Protein 8Z38 (pdb70)

Sequence (225 aa):
GVTKTTTQQGTGPSPQVGQTVVIEYTGFLKDTSKPDNKGAQFDSSVGRGDFETAIGVQRVIKGWDEGVVSMKVGEKATLDITADYGYGARGFPGAIPPNSDLIFDVYLKGIKMGVTKTTTQQGTGPSPQVGQTVVIEYTGFLKDTSKPDNKGAQFDSSVGRGDFETAIGVQRVIKGWDEGVVSMKVGEKATLDITADYGYGARGFPGAIPPNSDLIFDVYLKGIK

Solvent-accessible surface area: 10654 Å² total

Foldseek 3Di:
DKDKDWPWAADAAADDAFWKWWKWKWKAFAQPVDVVRGHDTQDTCVVVHIDIDGALPPPAFQQCNVVRSVGHAQIWMKMFAWQNSHVAQVADPPGGHGRTTMIMTMHTHDID/DFKDKDWPWAADAAADDAFWKFWKWKWKAFAQPPDPVRGHHIQDTCPPHGTDIDGALPVPAFQQCNVVRNVGHAAIWIKMFGWLNRHVAQDADPPRGHGRTTMIMTMHTHDTD

B-factor: mean 31.64, std 8.58, range [17.16, 103.46]

Organism: Pyricularia oryzae (NCBI:txid318829)

Nearest PDB structures (foldseek):
  8z28-assembly1_A  TM=1.003E+00  e=5.697E-21  Pyricularia oryzae
  5b8i-assembly1_C  TM=9.787E-01  e=9.833E-15  Coccidioides immitis RS
  6vcv-assembly2_B  TM=9.617E-01  e=1.816E-13  Aspergillus fumigatus Af293
  1fkl-assembly1_A  TM=9.469E-01  e=2.263E-13  Bos taurus
  2dg9-assembly1_A  TM=9.415E-01  e=3.924E-13  Homo sapiens

Structure (mmCIF, N/CA/C/O backbone):
data_8Z38
#
_entry.id   8Z38
#
_cell.length_a   55.157
_cell.length_b   59.382
_cell.length_c   67.246
_cell.angle_alpha   90.000
_cell.angle_beta   90.000
_cell.angle_gamma   90.000
#
_symmetry.space_group_name_H-M   'P 21 21 21'
#
loop_
_entity.id
_entity.type
_entity.pdbx_description
1 polymer 'peptidylprolyl isomerase'
2 non-polymer 6-CARBOXYPIPERIDINE
3 water water
#
loop_
_atom_site.group_PDB
_atom_site.id
_atom_site.type_symbol
_atom_site.label_atom_id
_atom_site.label_alt_id
_atom_site.label_comp_id
_atom_site.label_asym_id
_atom_site.label_entity_id
_atom_site.label_seq_id
_atom_site.pdbx_PDB_ins_code
_atom_site.Cartn_x
_atom_site.Cartn_y
_atom_site.Cartn_z
_atom_site.occupancy
_atom_site.B_iso_or_equiv
_atom_site.auth_seq_id
_atom_site.auth_comp_id
_atom_site.auth_asym_id
_atom_site.auth_atom_id
_atom_site.pdbx_PDB_model_num
ATOM 1 N N . GLY A 1 2 ? 24.26795 0.34171 8.94564 1.000 45.55709 2 GLY A N 1
ATOM 2 C CA . GLY A 1 2 ? 22.99754 0.19357 9.64098 1.000 35.49184 2 GLY A CA 1
ATOM 3 C C . GLY A 1 2 ? 23.03629 0.85510 10.99803 1.000 33.36122 2 GLY A C 1
ATOM 4 O O . GLY A 1 2 ? 22.24340 1.74211 11.31640 1.000 32.27687 2 GLY A O 1
ATOM 5 N N . VAL A 1 3 ? 23.97354 0.41698 11.82476 1.000 33.35978 3 VAL A N 1
ATOM 6 C CA . VAL A 1 3 ? 24.20309 1.03739 13.11836 1.000 28.87292 3 VAL A CA 1
ATOM 7 C C . VAL A 1 3 ? 25.70120 1.22107 13.25795 1.000 30.26494 3 VAL A C 1
ATOM 8 O O . VAL A 1 3 ? 26.47450 0.31581 12.92972 1.000 33.56575 3 VAL A O 1
ATOM 12 N N . THR A 1 4 ? 26.10782 2.40796 13.69056 1.000 27.87894 4 THR A N 1
ATOM 13 C CA . THR A 1 4 ? 27.50414 2.74915 13.89691 1.000 30.05094 4 THR A CA 1
ATOM 14 C C . THR A 1 4 ? 27.73656 2.96986 15.38113 1.000 30.81003 4 THR A C 1
ATOM 15 O O . THR A 1 4 ? 27.05121 3.78768 16.00456 1.000 29.60318 4 THR A O 1
ATOM 19 N N . LYS A 1 5 ? 28.71359 2.27542 15.94048 1.000 25.27307 5 LYS A N 1
ATOM 20 C CA . LYS A 1 5 ? 28.97984 2.39270 17.36042 1.000 28.03392 5 LYS A CA 1
ATOM 21 C C . LYS A 1 5 ? 30.22781 3.23073 17.62383 1.000 32.89148 5 LYS A C 1
ATOM 22 O O . LYS A 1 5 ? 31.19495 3.21488 16.85667 1.000 31.81884 5 LYS A O 1
ATOM 28 N N . THR A 1 6 ? 30.17716 3.97175 18.72791 1.000 29.18507 6 THR A N 1
ATOM 29 C CA . THR A 1 6 ? 31.28809 4.75185 19.24810 1.000 30.01388 6 THR A CA 1
ATOM 30 C C . THR A 1 6 ? 31.44362 4.39295 20.71636 1.000 29.86860 6 THR A C 1
ATOM 31 O O . THR A 1 6 ? 30.50093 4.55886 21.49198 1.000 28.31616 6 THR A O 1
ATOM 35 N N . THR A 1 7 ? 32.61277 3.90788 21.10916 1.000 24.56752 7 THR A N 1
ATOM 36 C CA . THR A 1 7 ? 32.81791 3.53195 22.50136 1.000 27.05359 7 THR A CA 1
ATOM 37 C C . THR A 1 7 ? 33.42732 4.70611 23.25896 1.000 28.06839 7 THR A C 1
ATOM 38 O O . THR A 1 7 ? 34.55307 5.13002 22.97077 1.000 31.47039 7 THR A O 1
ATOM 42 N N . THR A 1 8 ? 32.67640 5.23463 24.21689 1.000 28.22658 8 THR A N 1
ATOM 43 C CA . THR A 1 8 ? 33.13856 6.31004 25.08280 1.000 26.95171 8 THR A CA 1
ATOM 44 C C . THR A 1 8 ? 33.62646 5.78760 26.42669 1.000 27.32075 8 THR A C 1
ATOM 45 O O . THR A 1 8 ? 34.25234 6.53742 27.18139 1.000 28.76013 8 THR A O 1
ATOM 49 N N . GLN A 1 9 ? 33.32230 4.53196 26.74701 1.000 25.34983 9 GLN A N 1
ATOM 50 C CA . GLN A 1 9 ? 33.92984 3.83387 27.87174 1.000 28.21541 9 GLN A CA 1
ATOM 51 C C . GLN A 1 9 ? 34.01567 2.36797 27.49613 1.000 26.58296 9 GLN A C 1
ATOM 52 O O . GLN A 1 9 ? 33.00046 1.75402 27.14899 1.000 22.93040 9 GLN A O 1
ATOM 58 N N . GLN A 1 10 ? 35.22032 1.81571 27.55342 1.000 30.85486 10 GLN A N 1
ATOM 59 C CA . GLN A 1 10 ? 35.41316 0.40951 27.22506 1.000 31.28408 10 GLN A CA 1
ATOM 60 C C . GLN A 1 10 ? 34.88888 -0.47208 28.35086 1.000 28.03110 10 GLN A C 1
ATOM 61 O O . GLN A 1 10 ? 35.15709 -0.22085 29.53062 1.000 30.28510 10 GLN A O 1
ATOM 67 N N . GLY A 1 11 ? 34.14132 -1.50788 27.98759 1.000 26.72274 11 GLY A N 1
ATOM 68 C CA . GLY A 1 11 ? 33.68887 -2.50806 28.93477 1.000 25.13919 11 GLY A CA 1
ATOM 69 C C . GLY A 1 11 ? 34.52592 -3.75860 28.75318 1.000 28.48263 11 GLY A C 1
ATOM 70 O O . GLY A 1 11 ? 35.09443 -3.98145 27.68449 1.000 30.98543 11 GLY A O 1
ATOM 71 N N . THR A 1 12 ? 34.61576 -4.57399 29.80549 1.000 24.51528 12 THR A N 1
ATOM 72 C CA . THR A 1 12 ? 35.44820 -5.76418 29.75835 1.000 25.88979 12 THR A CA 1
ATOM 73 C C . THR A 1 12 ? 34.72362 -7.01656 30.22115 1.000 28.51456 12 THR A C 1
ATOM 74 O O . THR A 1 12 ? 35.28596 -8.11484 30.11809 1.000 30.59714 12 THR A O 1
ATOM 78 N N . GLY A 1 13 ? 33.49263 -6.89295 30.70084 1.000 28.44539 13 GLY A N 1
ATOM 79 C CA . GLY A 1 13 ? 32.70670 -8.03751 31.06008 1.000 27.18185 13 GLY A CA 1
ATOM 80 C C . GLY A 1 13 ? 32.23130 -8.77198 29.83646 1.000 25.67908 13 GLY A C 1
ATOM 81 O O . GLY A 1 13 ? 32.69487 -8.54248 28.71747 1.000 29.50746 13 GLY A O 1
ATOM 82 N N . PRO A 1 14 ? 31.28003 -9.67067 30.02798 1.000 29.17493 14 PRO A N 1
ATOM 83 C CA . PRO A 1 14 ? 30.78988 -10.47058 28.90758 1.000 28.60069 14 PRO A CA 1
ATOM 84 C C . PRO A 1 14 ? 30.02874 -9.62377 27.90347 1.000 28.40583 14 PRO A C 1
ATOM 85 O O . PRO A 1 14 ? 29.53153 -8.53791 28.20547 1.000 24.95915 14 PRO A O 1
ATOM 89 N N . SER A 1 15 ? 29.95561 -10.14254 26.67884 1.000 27.71027 15 SER A N 1
ATOM 90 C CA . SER A 1 15 ? 29.17890 -9.50644 25.62526 1.000 22.98940 15 SER A CA 1
ATOM 91 C C . SER A 1 15 ? 27.85583 -10.23366 25.45304 1.000 24.49633 15 SER A C 1
ATOM 92 O O . SER A 1 15 ? 27.85666 -11.45072 25.23806 1.000 24.40574 15 SER A O 1
ATOM 95 N N . PRO A 1 16 ? 26.72531 -9.53572 25.50861 1.000 24.85721 16 PRO A N 1
ATOM 96 C CA . PRO A 1 16 ? 25.42870 -10.21551 25.38791 1.000 21.65763 16 PRO A CA 1
ATOM 97 C C . PRO A 1 16 ? 25.32599 -11.01508 24.10177 1.000 20.98750 16 PRO A C 1
ATOM 98 O O . PRO A 1 16 ? 25.87247 -10.64713 23.05945 1.000 24.75790 16 PRO A O 1
ATOM 102 N N . GLN A 1 17 ? 24.61717 -12.12853 24.18464 1.000 20.79100 17 GLN A N 1
ATOM 103 C CA . GLN A 1 17 ? 24.35771 -12.94836 23.01886 1.000 22.09364 17 GLN A CA 1
ATOM 104 C C . GLN A 1 17 ? 22.85319 -13.07217 22.83113 1.000 23.73646 17 GLN A C 1
ATOM 105 O O . GLN A 1 17 ? 22.06664 -12.75768 23.72762 1.000 23.57434 17 GLN A O 1
ATOM 111 N N . VAL A 1 18 ? 22.46800 -13.52515 21.63558 1.000 24.01547 18 VAL A N 1
ATOM 112 C CA . VAL A 1 18 ? 21.06647 -13.51537 21.24040 1.000 23.60136 18 VAL A CA 1
ATOM 113 C C . VAL A 1 18 ? 20.23864 -14.30267 22.24399 1.000 25.89861 18 VAL A C 1
ATOM 114 O O . VAL A 1 18 ? 20.57388 -15.43671 22.61817 1.000 21.54865 18 VAL A O 1
ATOM 118 N N . GLY A 1 19 ? 19.15982 -13.68545 22.70934 1.000 22.47787 19 GLY A N 1
ATOM 119 C CA . GLY A 1 19 ? 18.29502 -14.30376 23.68202 1.000 21.63098 19 GLY A CA 1
ATOM 120 C C . GLY A 1 19 ? 18.57810 -13.94531 25.12699 1.000 25.29491 19 GLY A C 1
ATOM 121 O O . GLY A 1 19 ? 17.74064 -14.23282 25.98868 1.000 24.29882 19 GLY A O 1
ATOM 122 N N . GLN A 1 20 ? 19.72781 -13.34813 25.43531 1.000 21.03999 20 GLN A N 1
ATOM 123 C CA . GLN A 1 20 ? 19.99987 -12.96698 26.81474 1.000 24.51063 20 GLN A CA 1
ATOM 124 C C . GLN A 1 20 ? 19.31021 -11.64886 27.14685 1.000 25.08512 20 GLN A C 1
ATOM 125 O O . GLN A 1 20 ? 19.07177 -10.80850 26.27514 1.000 21.65463 20 GLN A O 1
ATOM 131 N N . THR A 1 21 ? 18.97679 -11.47686 28.42226 1.000 27.20785 21 THR A N 1
ATOM 132 C CA . THR A 1 21 ? 18.36902 -10.23806 28.88401 1.000 29.08936 21 THR A CA 1
ATOM 133 C C . THR A 1 21 ? 19.47920 -9.28602 29.31591 1.000 30.31084 21 THR A C 1
ATOM 134 O O . THR A 1 21 ? 20.25845 -9.59618 30.22949 1.000 29.60433 21 THR A O 1
ATOM 138 N N . VAL A 1 22 ? 19.54985 -8.13823 28.65178 1.000 27.30103 22 VAL A N 1
ATOM 139 C CA . VAL A 1 22 ? 20.52079 -7.09853 28.95479 1.000 22.42654 22 VAL A CA 1
ATOM 140 C C . VAL A 1 22 ? 19.89963 -6.09384 29.90606 1.000 26.23451 22 VAL A C 1
ATOM 141 O O . VAL A 1 22 ? 18.68118 -5.89927 29.93772 1.000 23.72566 22 VAL A O 1
ATOM 145 N N . VAL A 1 23 ? 20.74646 -5.45565 30.70598 1.000 22.51565 23 VAL A N 1
ATOM 146 C CA . VAL A 1 23 ? 20.34856 -4.32776 31.53481 1.000 22.01808 23 VAL A CA 1
ATOM 147 C C . VAL A 1 23 ? 21.10829 -3.13152 31.00661 1.000 26.62263 23 VAL A C 1
ATOM 148 O O . VAL A 1 23 ? 22.34933 -3.15549 30.95033 1.000 23.47607 23 VAL A O 1
ATOM 152 N N . ILE A 1 24 ? 20.37422 -2.10609 30.56922 1.000 24.77164 24 ILE A N 1
ATOM 153 C CA . ILE A 1 24 ? 21.00273 -0.92269 29.99696 1.000 23.11800 24 ILE A CA 1
ATOM 154 C C . ILE A 1 24 ? 20.36371 0.32672 30.57071 1.000 27.86656 24 ILE A C 1
ATOM 155 O O . ILE A 1 24 ? 19.17450 0.35122 30.91062 1.000 30.24963 24 ILE A O 1
ATOM 160 N N . GLU A 1 25 ? 21.17152 1.37036 30.68406 1.000 25.35806 25 GLU A N 1
ATOM 161 C CA . GLU A 1 25 ? 20.67437 2.73181 30.80552 1.000 27.49685 25 GLU A CA 1
ATOM 162 C C . GLU A 1 25 ? 20.83708 3.38600 29.43842 1.000 26.76504 25 GLU A C 1
ATOM 163 O O . GLU A 1 25 ? 21.81532 3.12998 28.73652 1.000 29.52585 25 GLU A O 1
ATOM 169 N N . TYR A 1 26 ? 19.86579 4.19204 29.02843 1.000 28.05442 26 TYR A N 1
ATOM 170 C CA . TYR A 1 26 ? 19.93185 4.71556 27.67401 1.000 24.54333 26 TYR A CA 1
ATOM 171 C C . TYR A 1 26 ? 19.25085 6.06832 27.59852 1.000 27.96067 26 TYR A C 1
ATOM 172 O O . TYR A 1 26 ? 18.38716 6.40619 28.41373 1.000 32.28674 26 TYR A O 1
ATOM 181 N N . THR A 1 27 ? 19.65881 6.83819 26.59330 1.000 25.79820 27 THR A N 1
ATOM 182 C CA . THR A 1 27 ? 18.99078 8.07025 26.20328 1.000 27.17366 27 THR A CA 1
ATOM 183 C C . THR A 1 27 ? 18.90619 8.06150 24.68593 1.000 26.25530 27 THR A C 1
ATOM 184 O O . THR A 1 27 ? 19.90617 7.78923 24.02312 1.000 26.04566 27 THR A O 1
ATOM 188 N N . GLY A 1 28 ? 17.72254 8.31831 24.13724 1.000 20.81742 28 GLY A N 1
ATOM 189 C CA . GLY A 1 28 ? 17.52326 8.32347 22.69471 1.000 25.25110 28 GLY A CA 1
ATOM 190 C C . GLY A 1 28 ? 17.36789 9.74067 22.16370 1.000 27.90376 28 GLY A C 1
ATOM 191 O O . GLY A 1 28 ? 16.69064 10.56732 22.76871 1.000 29.10848 28 GLY A O 1
ATOM 192 N N . PHE A 1 29 ? 17.98638 10.00585 21.01514 1.000 26.80176 29 PHE A N 1
ATOM 193 C CA . PHE A 1 29 ? 17.91125 11.31146 20.36973 1.000 27.21664 29 PHE A CA 1
ATOM 194 C C . PHE A 1 29 ? 17.60636 11.13344 18.89257 1.000 29.61376 29 PHE A C 1
ATOM 195 O O . PHE A 1 29 ? 18.10152 10.20490 18.24326 1.000 23.90310 29 PHE A O 1
ATOM 203 N N . LEU A 1 30 ? 16.80884 12.05132 18.35751 1.000 27.30816 30 LEU A N 1
ATOM 204 C CA . LEU A 1 30 ? 16.75398 12.19976 16.91320 1.000 28.17369 30 LEU A CA 1
ATOM 205 C C . LEU A 1 30 ? 18.09532 12.74598 16.42697 1.000 29.78189 30 LEU A C 1
ATOM 206 O O . LEU A 1 30 ? 18.69286 13.62768 17.05760 1.000 27.11971 30 LEU A O 1
ATOM 211 N N . LYS A 1 31 ? 18.58390 12.19643 15.31990 1.000 27.25741 31 LYS A N 1
ATOM 212 C CA . LYS A 1 31 ? 19.84979 12.64543 14.76002 1.000 27.69374 31 LYS A CA 1
ATOM 213 C C . LYS A 1 31 ? 19.64527 13.97361 14.04619 1.000 31.60786 31 LYS A C 1
ATOM 214 O O . LYS A 1 31 ? 18.74117 14.09915 13.21271 1.000 27.33873 31 LYS A O 1
ATOM 220 N N . ASP A 1 32 ? 20.48276 14.96210 14.39531 1.000 27.54354 32 ASP A N 1
ATOM 221 C CA . ASP A 1 32 ? 20.54116 16.28391 13.75771 1.000 29.61568 32 ASP A CA 1
ATOM 222 C C . ASP A 1 32 ? 22.02320 16.60901 13.57909 1.000 26.83482 32 ASP A C 1
ATOM 223 O O . ASP A 1 32 ? 22.70099 16.94725 14.55076 1.000 26.17875 32 ASP A O 1
ATOM 228 N N . THR A 1 33 ? 22.52469 16.50042 12.34235 1.000 26.06678 33 THR A N 1
ATOM 229 C CA . THR A 1 33 ? 23.95158 16.68295 12.09238 1.000 28.84949 33 THR A CA 1
ATOM 230 C C . THR A 1 33 ? 24.42170 18.10229 12.38587 1.000 30.52005 33 THR A C 1
ATOM 231 O O . THR A 1 33 ? 25.63014 18.32870 12.48676 1.000 26.69858 33 THR A O 1
ATOM 235 N N . SER A 1 34 ? 23.50637 19.05944 12.53950 1.000 27.92491 34 SER A N 1
ATOM 236 C CA . SER A 1 34 ? 23.91319 20.41934 12.87587 1.000 32.01835 34 SER A CA 1
ATOM 237 C C . SER A 1 34 ? 24.13107 20.61152 14.36952 1.000 32.07514 34 SER A C 1
ATOM 238 O O . SER A 1 34 ? 24.40747 21.73503 14.79654 1.000 29.90376 34 SER A O 1
ATOM 241 N N . LYS A 1 35 ? 24.01744 19.55650 15.16385 1.000 28.09626 35 LYS A N 1
ATOM 242 C CA . LYS A 1 35 ? 24.14166 19.63322 16.60575 1.000 29.91051 35 LYS A CA 1
ATOM 243 C C . LYS A 1 35 ? 25.40156 18.92073 17.06983 1.000 36.19919 35 LYS A C 1
ATOM 244 O O . LYS A 1 35 ? 25.96099 18.08298 16.34911 1.000 31.83702 35 LYS A O 1
ATOM 250 N N . PRO A 1 36 ? 25.90519 19.26123 18.25557 1.000 39.36125 36 PRO A N 1
ATOM 251 C CA . PRO A 1 36 ? 27.07170 18.54726 18.78693 1.000 43.03323 36 PRO A CA 1
ATOM 252 C C . PRO A 1 36 ? 26.76632 17.07032 19.00557 1.000 42.72435 36 PRO A C 1
ATOM 253 O O . PRO A 1 36 ? 25.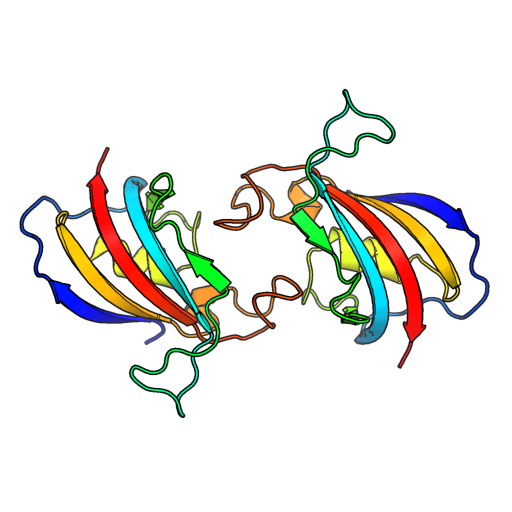73488 16.70123 19.58081 1.000 38.15208 36 PRO A O 1
ATOM 257 N N . ASP A 1 37 ? 27.66702 16.22364 18.50908 1.000 40.75345 37 ASP A N 1
ATOM 258 C CA . ASP A 1 37 ? 27.50672 14.77355 18.55171 1.000 40.54150 37 ASP A CA 1
ATOM 259 C C . ASP A 1 37 ? 26.27041 14.32074 17.78554 1.000 41.86600 37 ASP A C 1
ATOM 260 O O . ASP A 1 37 ? 25.79524 13.19433 17.97570 1.000 38.93755 37 ASP A O 1
ATOM 265 N N . ASN A 1 38 ? 25.74412 15.19887 16.92796 1.000 33.42782 38 ASN A N 1
ATOM 266 C CA . ASN A 1 38 ? 24.58812 14.93418 16.08181 1.000 31.75079 38 ASN A CA 1
ATOM 267 C C . ASN A 1 38 ? 23.34348 14.61482 16.89302 1.000 27.23252 38 ASN A C 1
ATOM 268 O O . ASN A 1 38 ? 22.45056 13.93287 16.40545 1.000 29.67633 38 ASN A O 1
ATOM 273 N N . LYS A 1 39 ? 23.26657 15.10668 18.12390 1.000 31.56147 39 LYS A N 1
ATOM 274 C CA . LYS A 1 39 ? 22.14317 14.83427 19.01616 1.000 30.40261 39 LYS A CA 1
ATOM 275 C C . LYS A 1 39 ? 21.09483 15.94016 18.90268 1.000 30.70990 39 LYS A C 1
ATOM 276 O O . LYS A 1 39 ? 21.25345 17.03144 19.44739 1.000 30.70092 39 LYS A O 1
ATOM 282 N N . GLY A 1 40 ? 20.00230 15.65290 18.20987 1.000 34.68462 40 GLY A N 1
ATOM 283 C CA . GLY A 1 40 ? 18.87421 16.56164 18.22022 1.000 30.07194 40 GLY A CA 1
ATOM 284 C C . GLY A 1 40 ? 17.97191 16.29304 19.40803 1.000 31.92219 40 GLY A C 1
ATOM 285 O O . GLY A 1 40 ? 18.45579 15.96683 20.49833 1.000 31.36198 40 GLY A O 1
ATOM 286 N N . ALA A 1 41 ? 16.65911 16.40255 19.19945 1.000 28.32817 41 ALA A N 1
ATOM 287 C CA . ALA A 1 41 ? 15.70932 16.27295 20.29568 1.000 33.06266 41 ALA A CA 1
ATOM 288 C C . ALA A 1 41 ? 15.79623 14.89793 20.95521 1.000 30.72980 41 ALA A C 1
ATOM 289 O O . ALA A 1 41 ? 15.78201 13.86181 20.28039 1.000 29.03702 41 ALA A O 1
ATOM 291 N N . GLN A 1 42 ? 15.86466 14.90362 22.28648 1.000 30.76452 42 GLN A N 1
ATOM 292 C CA . GLN A 1 42 ? 15.73973 13.68998 23.08539 1.000 31.31718 42 GLN A CA 1
ATOM 293 C C . GLN A 1 42 ? 14.29247 13.21605 23.08298 1.000 29.14565 42 GLN A C 1
ATOM 294 O O . GLN A 1 42 ? 13.38988 13.96817 23.46498 1.000 31.84171 42 GLN A O 1
ATOM 300 N N . PHE A 1 43 ? 14.05388 11.97908 22.64602 1.000 27.28321 43 PHE A N 1
ATOM 301 C CA . PHE A 1 43 ? 12.69261 11.45941 22.64788 1.000 29.26668 43 PHE A CA 1
ATOM 302 C C . PHE A 1 43 ? 12.42005 10.45511 23.75550 1.000 31.80969 43 PHE A C 1
ATOM 303 O O . PHE A 1 43 ? 11.26764 10.33382 24.17938 1.000 34.85756 43 PHE A O 1
ATOM 311 N N . ASP A 1 44 ? 13.43954 9.76285 24.25676 1.000 31.07719 44 ASP A N 1
ATOM 312 C CA . ASP A 1 44 ? 13.21770 8.75090 25.27610 1.000 29.26980 44 ASP A CA 1
ATOM 313 C C . ASP A 1 44 ? 14.49084 8.57793 26.08910 1.000 31.78373 44 ASP A C 1
ATOM 314 O O . ASP A 1 44 ? 15.57942 8.95915 25.66103 1.000 30.24882 44 ASP A O 1
ATOM 319 N N . SER A 1 45 ? 14.33727 7.98168 27.26629 1.000 34.38881 45 SER A N 1
ATOM 320 C CA . SER A 1 45 ? 15.44751 7.80980 28.18544 1.000 31.01952 45 SER A CA 1
ATOM 321 C C . SER A 1 45 ? 15.00701 6.92774 29.33923 1.000 36.10895 45 SER A C 1
ATOM 322 O O . SER A 1 45 ? 13.90401 7.09000 29.86421 1.000 40.05410 45 SER A O 1
ATOM 325 N N . SER A 1 46 ? 15.87456 6.00113 29.72884 1.000 33.60690 46 SER A N 1
ATOM 326 C CA . SER A 1 46 ? 15.64224 5.24121 30.94331 1.000 38.67709 46 SER A CA 1
ATOM 327 C C . SER A 1 46 ? 15.98554 6.03725 32.19350 1.000 43.85034 46 SER A C 1
ATOM 328 O O . SER A 1 46 ? 15.60352 5.63339 33.29493 1.000 47.83348 46 SER A O 1
ATOM 331 N N . VAL A 1 47 ? 16.70711 7.14914 32.04907 1.000 49.38894 47 VAL A N 1
ATOM 332 C CA . VAL A 1 47 ? 17.26625 7.84189 33.20795 1.000 54.06227 47 VAL A CA 1
ATOM 333 C C . VAL A 1 47 ? 16.13505 8.44879 34.02564 1.000 58.15723 47 VAL A C 1
ATOM 334 O O . VAL A 1 47 ? 15.21527 9.07611 33.48184 1.000 59.22257 47 VAL A O 1
ATOM 338 N N . GLY A 1 48 ? 16.18634 8.24352 35.32954 1.000 61.74279 48 GLY A N 1
ATOM 339 C CA . GLY A 1 48 ? 15.07510 8.57854 36.21430 1.000 58.52380 48 GLY A CA 1
ATOM 340 C C . GLY A 1 48 ? 14.02813 7.48680 36.26559 1.000 67.69898 48 GLY A C 1
ATOM 341 O O . GLY A 1 48 ? 13.53711 7.13722 37.33927 1.000 71.12658 48 GLY A O 1
ATOM 342 N N . ARG A 1 49 ? 13.69194 6.92553 35.10274 1.000 63.16687 49 ARG A N 1
ATOM 343 C CA . ARG A 1 49 ? 12.68403 5.87574 35.04497 1.000 61.69318 49 ARG A CA 1
ATOM 344 C C . ARG A 1 49 ? 13.17178 4.58685 35.69091 1.000 61.40245 49 ARG A C 1
ATOM 345 O O . ARG A 1 49 ? 12.37095 3.83430 36.25696 1.000 62.33737 49 ARG A O 1
ATOM 353 N N . GLY A 1 50 ? 14.46817 4.32000 35.61457 1.000 58.44044 50 GLY A N 1
ATOM 354 C CA . GLY A 1 50 ? 15.04849 3.07306 36.06467 1.000 52.86113 50 GLY A CA 1
ATOM 355 C C . GLY A 1 50 ? 15.65522 2.28634 34.91511 1.000 47.10469 50 GLY A C 1
ATOM 356 O O . GLY A 1 50 ? 15.36529 2.51395 33.74179 1.000 44.73029 50 GLY A O 1
ATOM 357 N N . ASP A 1 51 ? 16.50829 1.33474 35.29108 1.000 46.14221 51 ASP A N 1
ATOM 358 C CA . ASP A 1 51 ? 17.24272 0.55561 34.30169 1.000 36.94291 51 ASP A CA 1
ATOM 359 C C . ASP A 1 51 ? 16.30172 -0.29215 33.45932 1.000 33.40748 51 ASP A C 1
ATOM 360 O O . ASP A 1 51 ? 15.40214 -0.96198 33.97624 1.000 40.25570 51 ASP A O 1
ATOM 365 N N . PHE A 1 52 ? 16.52978 -0.26816 32.15127 1.000 31.97547 52 PHE A N 1
ATOM 366 C CA . PHE A 1 52 ? 15.68354 -0.95414 31.18905 1.000 27.83952 52 PHE A CA 1
ATOM 367 C C . PHE A 1 52 ? 16.22760 -2.34837 30.89660 1.000 32.05094 52 PHE A C 1
ATOM 368 O O . PHE A 1 52 ? 17.42704 -2.51775 30.64985 1.000 29.40017 52 PHE A O 1
ATOM 376 N N . GLU A 1 53 ? 15.34052 -3.33653 30.90499 1.000 27.59049 53 GLU A N 1
ATOM 377 C CA . GLU A 1 53 ? 15.69334 -4.73521 30.69927 1.000 30.50797 53 GLU A CA 1
ATOM 378 C C . GLU A 1 53 ? 14.96660 -5.28667 29.48611 1.000 30.34223 53 GLU A C 1
ATOM 379 O O . GLU A 1 53 ? 13.77360 -5.03640 29.30227 1.000 30.96036 53 GLU A O 1
ATOM 385 N N . THR A 1 54 ? 15.68492 -6.03891 28.65954 1.000 28.70016 54 THR A N 1
ATOM 386 C CA . THR A 1 54 ? 15.03223 -6.73403 27.56319 1.000 28.92529 54 THR A CA 1
ATOM 387 C C . THR A 1 54 ? 15.91995 -7.86364 27.07688 1.000 28.44699 54 THR A C 1
ATOM 388 O O . THR A 1 54 ? 17.14842 -7.78015 27.14670 1.000 26.92471 54 THR A O 1
ATOM 392 N N . ALA A 1 55 ? 15.27500 -8.91209 26.57676 1.000 22.91964 55 ALA A N 1
ATOM 393 C CA . ALA A 1 55 ? 15.97130 -9.92657 25.80507 1.000 25.40967 55 ALA A CA 1
ATOM 394 C C . ALA A 1 55 ? 16.45972 -9.29835 24.51191 1.000 26.39076 55 ALA A C 1
ATOM 395 O O . ALA A 1 55 ? 15.70901 -8.60564 23.82371 1.000 26.95901 55 ALA A O 1
ATOM 397 N N . ILE A 1 56 ? 17.73098 -9.50096 24.20540 1.000 24.73028 56 ILE A N 1
ATOM 398 C CA . ILE A 1 56 ? 18.37416 -8.81702 23.09775 1.000 19.92858 56 ILE A CA 1
ATOM 399 C C . ILE A 1 56 ? 18.49739 -9.77521 21.91835 1.000 26.13770 56 ILE A C 1
ATOM 400 O O . ILE A 1 56 ? 18.56926 -11.00492 22.07105 1.000 22.99507 56 ILE A O 1
ATOM 405 N N . GLY A 1 57 ? 18.51225 -9.20867 20.72027 1.000 26.20879 57 GLY A N 1
ATOM 406 C CA . GLY A 1 57 ? 18.67681 -10.00725 19.53086 1.000 25.78269 57 GLY A CA 1
ATOM 407 C C . GLY A 1 57 ? 17.44106 -10.73564 19.06102 1.000 26.09005 57 GLY A C 1
ATOM 408 O O . GLY A 1 57 ? 17.53781 -11.50644 18.10175 1.000 26.53059 57 GLY A O 1
ATOM 409 N N . VAL A 1 58 ? 16.27843 -10.50727 19.68127 1.000 24.36070 58 VAL A N 1
ATOM 410 C CA . VAL A 1 58 ? 15.06293 -11.21993 19.28907 1.000 27.93919 58 VAL A CA 1
ATOM 411 C C . VAL A 1 58 ? 13.96786 -10.24568 18.85673 1.000 29.40950 58 VAL A C 1
ATOM 412 O O . VAL A 1 58 ? 12.77924 -10.55550 18.95488 1.000 23.23387 58 VAL A O 1
ATOM 416 N N . GLN A 1 59 ? 14.35956 -9.07173 18.35660 1.000 27.47799 59 GLN A N 1
ATOM 417 C CA . GLN A 1 59 ? 13.44536 -8.14223 17.68754 1.000 27.11189 59 GLN A CA 1
ATOM 418 C C . GLN A 1 59 ? 12.36609 -7.62424 18.61584 1.000 25.78090 59 GLN A C 1
ATOM 419 O O . GLN A 1 59 ? 11.29958 -7.21636 18.16193 1.000 32.73126 59 GLN A O 1
ATOM 425 N N . ARG A 1 60 ? 12.61476 -7.63341 19.91764 1.000 22.85136 60 ARG A N 1
ATOM 426 C CA . ARG A 1 60 ? 11.72517 -6.93238 20.82209 1.000 24.60680 60 ARG A CA 1
ATOM 427 C C . ARG A 1 60 ? 12.01971 -5.44231 20.87884 1.000 28.51945 60 ARG A C 1
ATOM 428 O O . ARG A 1 60 ? 11.20080 -4.68799 21.40515 1.000 26.49669 60 ARG A O 1
ATOM 436 N N . VAL A 1 61 ? 13.16453 -5.00840 20.34460 1.000 29.44704 61 VAL A N 1
ATOM 437 C CA . VAL A 1 61 ? 13.48328 -3.60137 20.13388 1.000 26.84038 61 VAL A CA 1
ATOM 438 C C . VAL A 1 61 ? 13.94247 -3.44296 18.68664 1.000 28.73729 61 VAL A C 1
ATOM 439 O O . VAL A 1 61 ? 14.11738 -4.42092 17.95577 1.000 26.48710 61 VAL A O 1
ATOM 443 N N . ILE A 1 62 ? 14.12320 -2.18785 18.27233 1.000 26.69649 62 ILE A N 1
ATOM 444 C CA . ILE A 1 62 ? 14.58910 -1.87688 16.92483 1.000 24.09228 62 ILE A CA 1
ATOM 445 C C . ILE A 1 62 ? 15.88737 -2.62456 16.63957 1.000 28.87539 62 ILE A C 1
ATOM 446 O O . ILE A 1 62 ? 16.68666 -2.88340 17.55260 1.000 22.13168 62 ILE A O 1
ATOM 451 N N . LYS A 1 63 ? 16.10944 -2.94132 15.35824 1.000 26.73236 63 LYS A N 1
ATOM 452 C CA . LYS A 1 63 ? 17.29484 -3.68779 14.95207 1.000 31.80391 63 LYS A CA 1
ATOM 453 C C . LYS A 1 63 ? 18.57675 -3.00840 15.42222 1.000 30.48085 63 LYS A C 1
ATOM 454 O O . LYS A 1 63 ? 19.51836 -3.68439 15.85190 1.000 29.17093 63 LYS A O 1
ATOM 460 N N . GLY A 1 64 ? 18.61744 -1.67203 15.37244 1.000 27.56824 64 GLY A N 1
ATOM 461 C CA . GLY A 1 64 ? 19.82481 -0.95147 15.75026 1.000 27.51957 64 GLY A CA 1
ATOM 462 C C . GLY A 1 64 ? 20.27648 -1.24096 17.16975 1.000 30.73068 64 GLY A C 1
ATOM 463 O O . GLY A 1 64 ? 21.47339 -1.32850 17.44010 1.000 28.70591 64 GLY A O 1
ATOM 464 N N . TRP A 1 65 ? 19.32860 -1.38688 18.09548 1.000 26.32386 65 TRP A N 1
ATOM 465 C CA . TRP A 1 65 ? 19.67002 -1.81746 19.44766 1.000 28.20725 65 TRP A CA 1
ATOM 466 C C . TRP A 1 65 ? 20.09978 -3.27430 19.47284 1.000 31.53105 65 TRP A C 1
ATOM 467 O O . TRP A 1 65 ? 21.10133 -3.62700 20.10635 1.000 31.40134 65 TRP A O 1
ATOM 478 N N . ASP A 1 66 ? 19.29710 -4.14903 18.86352 1.000 29.93708 66 ASP A N 1
ATOM 479 C CA . ASP A 1 66 ? 19.65604 -5.55623 18.80017 1.000 28.40214 66 ASP A CA 1
ATOM 480 C C . ASP A 1 66 ? 21.09089 -5.71372 18.33290 1.000 31.13409 66 ASP A C 1
ATOM 481 O O . ASP A 1 66 ? 21.90957 -6.36022 18.99337 1.000 36.27157 66 ASP A O 1
ATOM 486 N N . GLU A 1 67 ? 21.41954 -5.09523 17.20316 1.000 29.32107 67 GLU A N 1
ATOM 487 C CA . GLU A 1 67 ? 22.75182 -5.24600 16.63690 1.000 32.69476 67 GLU A CA 1
ATOM 488 C C . GLU A 1 67 ? 23.78812 -4.49205 17.46476 1.000 30.71569 67 GLU A C 1
ATOM 489 O O . GLU A 1 67 ? 24.86541 -5.02216 17.77155 1.000 29.95257 67 GLU A O 1
ATOM 495 N N . GLY A 1 68 ? 23.46855 -3.26120 17.86650 1.000 30.18706 68 GLY A N 1
ATOM 496 C CA . GLY A 1 68 ? 24.41667 -2.48907 18.65054 1.000 26.42226 68 GLY A CA 1
ATOM 497 C C . GLY A 1 68 ? 24.71095 -3.10471 20.00783 1.000 27.00358 68 GLY A C 1
ATOM 498 O O . GLY A 1 68 ? 25.85798 -3.13789 20.44823 1.000 23.51740 68 GLY A O 1
ATOM 499 N N . VAL A 1 69 ? 23.68388 -3.58954 20.69988 1.000 27.22048 69 VAL A N 1
ATOM 500 C CA . VAL A 1 69 ? 23.93929 -3.99442 22.07932 1.000 28.22461 69 VAL A CA 1
ATOM 501 C C . VAL A 1 69 ? 24.62776 -5.35690 22.14894 1.000 25.82207 69 VAL A C 1
ATOM 502 O O . VAL A 1 69 ? 25.41597 -5.60159 23.07098 1.000 27.72515 69 VAL A O 1
ATOM 506 N N . VAL A 1 70 ? 24.39365 -6.25506 21.18512 1.000 27.53375 70 VAL A N 1
ATOM 507 C CA . VAL A 1 70 ? 25.13240 -7.51868 21.22592 1.000 28.03804 70 VAL A CA 1
ATOM 508 C C . VAL A 1 70 ? 26.60680 -7.32756 20.88515 1.000 25.52226 70 VAL A C 1
ATOM 509 O O . VAL A 1 70 ? 27.41546 -8.22989 21.12844 1.000 25.74087 70 VAL A O 1
ATOM 513 N N . SER A 1 71 ? 26.97911 -6.18380 20.31755 1.000 27.04164 71 SER A N 1
ATOM 514 C CA . SER A 1 71 ? 28.37486 -5.88940 20.03530 1.000 26.70578 71 SER A CA 1
ATOM 515 C C . SER A 1 71 ? 29.09029 -5.24469 21.20940 1.000 26.25687 71 SER A C 1
ATOM 516 O O . SER A 1 71 ? 30.29060 -4.98403 21.10676 1.000 26.62830 71 SER A O 1
ATOM 519 N N . MET A 1 72 ? 28.37518 -4.93343 22.28749 1.000 24.67763 72 MET A N 1
ATOM 520 C CA . MET A 1 72 ? 28.93993 -4.27040 23.44941 1.000 22.62597 72 MET A CA 1
ATOM 521 C C . MET A 1 72 ? 29.41226 -5.30101 24.46564 1.000 25.94757 72 MET A C 1
ATOM 522 O O . MET A 1 72 ? 29.12487 -6.49253 24.35353 1.000 21.85172 72 MET A O 1
ATOM 527 N N . LYS A 1 73 ? 30.15609 -4.82888 25.46589 1.000 21.09680 73 LYS A N 1
ATOM 528 C CA . LYS A 1 73 ? 30.56797 -5.64781 26.59514 1.000 23.20587 73 LYS A CA 1
ATOM 529 C C . LYS A 1 73 ? 30.02525 -5.00340 27.85740 1.000 22.78077 73 LYS A C 1
ATOM 530 O O . LYS A 1 73 ? 29.88554 -3.78256 27.91722 1.000 23.91691 73 LYS A O 1
ATOM 536 N N . VAL A 1 74 ? 29.68733 -5.81926 28.85966 1.000 23.04433 74 VAL A N 1
ATOM 537 C CA . VAL A 1 74 ? 29.18682 -5.25332 30.11126 1.000 22.38381 74 VAL A CA 1
ATOM 538 C C . VAL A 1 74 ? 30.20849 -4.25678 30.66008 1.000 25.38946 74 VAL A C 1
ATOM 539 O O . VAL A 1 74 ? 31.41699 -4.52522 30.69725 1.000 21.16930 74 VAL A O 1
ATOM 543 N N . GLY A 1 75 ? 29.72246 -3.08320 31.06258 1.000 20.14059 75 GLY A N 1
ATOM 544 C CA . GLY A 1 75 ? 30.56693 -1.98571 31.45271 1.000 20.54625 75 GLY A CA 1
ATOM 545 C C . GLY A 1 75 ? 30.78331 -0.95149 30.36658 1.000 23.56202 75 GLY A C 1
ATOM 546 O O . GLY A 1 75 ? 31.18444 0.17872 30.67699 1.000 25.39196 75 GLY A O 1
ATOM 547 N N . GLU A 1 76 ? 30.50501 -1.30198 29.11114 1.000 18.97574 76 GLU A N 1
ATOM 548 C CA . GLU A 1 76 ? 30.72579 -0.39357 27.99818 1.000 23.03275 76 GLU A CA 1
ATOM 549 C C . GLU A 1 76 ? 29.69482 0.73089 28.00235 1.000 23.85972 76 GLU A C 1
ATOM 550 O O . GLU A 1 76 ? 28.49909 0.48854 28.20961 1.000 20.85881 76 GLU A O 1
ATOM 556 N N . LYS A 1 77 ? 30.15344 1.96286 27.77861 1.000 21.88933 77 LYS A N 1
ATOM 557 C CA . LYS A 1 77 ? 29.26874 3.05954 27.40262 1.000 23.38517 77 LYS A CA 1
ATOM 558 C C . LYS A 1 77 ? 29.50881 3.35578 25.93207 1.000 24.96145 77 LYS A C 1
ATOM 559 O O . LYS A 1 77 ? 30.65810 3.48327 25.50319 1.000 23.93482 77 LYS A O 1
ATOM 565 N N . ALA A 1 78 ? 28.43714 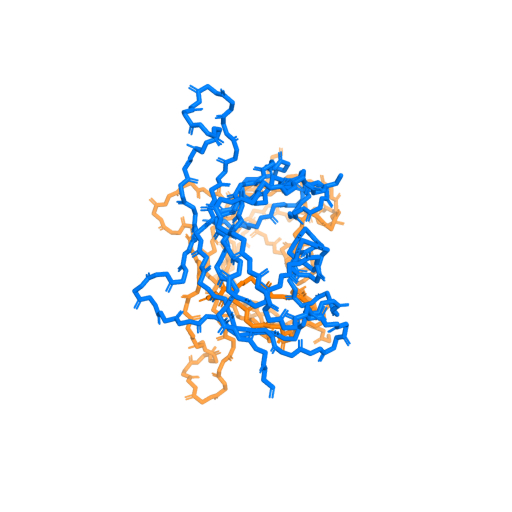3.41779 25.15331 1.000 20.67781 78 ALA A N 1
ATOM 566 C CA . ALA A 1 78 ? 28.58140 3.61046 23.72171 1.000 23.65386 78 ALA A CA 1
ATOM 567 C C . ALA A 1 78 ? 27.47960 4.51568 23.21088 1.000 27.99388 78 ALA A C 1
ATOM 568 O O . ALA A 1 78 ? 26.42221 4.66238 23.83003 1.000 24.07481 78 ALA A O 1
ATOM 570 N N . THR A 1 79 ? 27.75122 5.10873 22.05453 1.000 27.87257 79 THR A N 1
ATOM 571 C CA . THR A 1 79 ? 26.77936 5.86253 21.27821 1.000 25.85534 79 THR A CA 1
ATOM 572 C C . THR A 1 79 ? 26.46974 5.06153 20.02146 1.000 31.21608 79 THR A C 1
ATOM 573 O O . THR A 1 79 ? 27.38160 4.71854 19.25877 1.000 28.23284 79 THR A O 1
ATOM 577 N N . LEU A 1 80 ? 25.19593 4.73428 19.82891 1.000 26.48215 80 LEU A N 1
ATOM 578 C CA . LEU A 1 80 ? 24.72968 4.04982 18.63261 1.000 28.75933 80 LEU A CA 1
ATOM 579 C C . LEU A 1 80 ? 24.10646 5.07643 17.69362 1.000 27.49897 80 LEU A C 1
ATOM 580 O O . LEU A 1 80 ? 23.14083 5.74869 18.06189 1.000 28.13962 80 LEU A O 1
ATOM 585 N N . ASP A 1 81 ? 24.67685 5.20637 16.50117 1.000 25.33617 81 ASP A N 1
ATOM 586 C CA . ASP A 1 81 ? 24.11834 5.99949 15.41438 1.000 27.87106 81 ASP A CA 1
ATOM 587 C C . ASP A 1 81 ? 23.35135 5.03129 14.52958 1.000 27.66556 81 ASP A C 1
ATOM 588 O O . ASP A 1 81 ? 23.95566 4.20726 13.83485 1.000 29.64091 81 ASP A O 1
ATOM 593 N N . ILE A 1 82 ? 22.02510 5.14395 14.53964 1.000 25.00663 82 ILE A N 1
ATOM 594 C CA . ILE A 1 82 ? 21.14342 4.14420 13.95159 1.000 26.87553 82 ILE A CA 1
ATOM 595 C C . ILE A 1 82 ? 20.40184 4.78360 12.78755 1.000 26.93109 82 ILE A C 1
ATOM 596 O O . ILE A 1 82 ? 19.64611 5.74404 12.98111 1.000 27.11775 82 ILE A O 1
ATOM 601 N N . THR A 1 83 ? 20.62118 4.25913 11.58069 1.000 27.17561 83 THR A N 1
ATOM 602 C CA . THR A 1 83 ? 19.89283 4.73680 10.41322 1.000 28.55873 83 THR A CA 1
ATOM 603 C C . THR A 1 83 ? 18.40987 4.42926 10.56166 1.000 33.63715 83 THR A C 1
ATOM 604 O O . THR A 1 83 ? 18.01558 3.47214 11.23601 1.000 31.96736 83 THR A O 1
ATOM 608 N N . ALA A 1 84 ? 17.58739 5.25028 9.90462 1.000 31.14670 84 ALA A N 1
ATOM 609 C CA . ALA A 1 84 ? 16.13712 5.11959 10.02940 1.000 32.48948 84 ALA A CA 1
ATOM 610 C C . ALA A 1 84 ? 15.66454 3.69207 9.76425 1.000 30.36149 84 ALA A C 1
ATOM 611 O O . ALA A 1 84 ? 14.81824 3.16844 10.49357 1.000 32.44421 84 ALA A O 1
ATOM 613 N N . ASP A 1 85 ? 16.21221 3.03577 8.73840 1.000 34.00606 85 ASP A N 1
ATOM 614 C CA . ASP A 1 85 ? 15.75359 1.68916 8.40921 1.000 36.18366 85 ASP A CA 1
ATOM 615 C C . ASP A 1 85 ? 16.16173 0.66165 9.45982 1.000 36.12277 85 ASP A C 1
ATOM 616 O O . ASP A 1 85 ? 15.58120 -0.42556 9.50092 1.000 33.00581 85 ASP A O 1
ATOM 621 N N . TYR A 1 86 ? 17.14996 0.97001 10.29575 1.000 34.30600 86 TYR A N 1
ATOM 622 C CA . TYR A 1 86 ? 17.45974 0.15012 11.45615 1.000 29.16776 86 TYR A CA 1
ATOM 623 C C . TYR A 1 86 ? 16.78378 0.66195 12.71607 1.000 31.38879 86 TYR A C 1
ATOM 624 O O . TYR A 1 86 ? 16.97539 0.07680 13.78738 1.000 25.44921 86 TYR A O 1
ATOM 633 N N . GLY A 1 87 ? 16.01775 1.75095 12.61150 1.000 28.35082 87 GLY A N 1
ATOM 634 C CA . GLY A 1 87 ? 15.20248 2.24560 13.70257 1.000 24.14375 87 GLY A CA 1
ATOM 635 C C . GLY A 1 87 ? 13.72888 1.97592 13.46174 1.000 30.60606 87 GLY A C 1
ATOM 636 O O . GLY A 1 87 ? 13.31603 0.82251 13.31018 1.000 27.89816 87 GLY A O 1
ATOM 637 N N . TYR A 1 88 ? 12.92150 3.03074 13.42192 1.000 30.21344 88 TYR A N 1
ATOM 638 C CA . TYR A 1 88 ? 11.48983 2.89323 13.19554 1.000 30.91980 88 TYR A CA 1
ATOM 639 C C . TYR A 1 88 ? 11.11560 3.14624 11.74643 1.000 29.56284 88 TYR A C 1
ATOM 640 O O . TYR A 1 88 ? 9.93393 3.24072 11.43024 1.000 34.08622 88 TYR A O 1
ATOM 649 N N . GLY A 1 89 ? 12.10189 3.24269 10.86042 1.000 31.86458 89 GLY A N 1
ATOM 650 C CA . GLY A 1 89 ? 11.89573 3.21088 9.42973 1.000 30.54550 89 GLY A CA 1
ATOM 651 C C . GLY A 1 89 ? 10.92190 4.26627 8.95244 1.000 37.68516 89 GLY A C 1
ATOM 652 O O . GLY A 1 89 ? 10.78904 5.35442 9.52801 1.000 38.00218 89 GLY A O 1
ATOM 653 N N . ALA A 1 90 ? 10.21521 3.93221 7.87150 1.000 39.27226 90 ALA A N 1
ATOM 654 C CA . ALA A 1 90 ? 9.32180 4.90003 7.25128 1.000 42.81869 90 ALA A CA 1
ATOM 655 C C . ALA A 1 90 ? 8.06305 5.13770 8.08319 1.000 38.22682 90 ALA A C 1
ATOM 656 O O . ALA A 1 90 ? 7.45288 6.20468 7.97847 1.000 48.68634 90 ALA A O 1
ATOM 658 N N . ARG A 1 91 ? 7.66613 4.18250 8.92503 1.000 44.73743 91 ARG A N 1
ATOM 659 C CA . ARG A 1 91 ? 6.45850 4.37046 9.72776 1.000 44.39949 91 ARG A CA 1
ATOM 660 C C . ARG A 1 91 ? 6.68627 5.32125 10.89869 1.000 43.17505 91 ARG A C 1
ATOM 661 O O . ARG A 1 91 ? 5.73720 5.97226 11.35786 1.000 43.03216 91 ARG A O 1
ATOM 669 N N . GLY A 1 92 ? 7.92235 5.41489 11.39342 1.000 40.12342 92 GLY A N 1
ATOM 670 C CA . GLY A 1 92 ? 8.18219 6.14339 12.62322 1.000 35.78451 92 GLY A CA 1
ATOM 671 C C . GLY A 1 92 ? 7.43184 5.48828 13.77247 1.000 33.65364 92 GLY A C 1
ATOM 672 O O . GLY A 1 92 ? 7.00860 4.34286 13.70171 1.000 34.58669 92 GLY A O 1
ATOM 673 N N . PHE A 1 93 ? 7.24729 6.24871 14.84531 1.000 34.92190 93 PHE A N 1
ATOM 674 C CA . PHE A 1 93 ? 6.38241 5.82413 15.93908 1.000 35.76744 93 PHE A CA 1
ATOM 675 C C . PHE A 1 93 ? 5.47674 6.99294 16.29314 1.000 39.86319 93 PHE A C 1
ATOM 676 O O . PHE A 1 93 ? 5.98138 8.04855 16.72886 1.000 41.03911 93 PHE A O 1
ATOM 684 N N . PRO A 1 94 ? 4.15684 6.86588 16.12558 1.000 39.03972 94 PRO A N 1
ATOM 685 C CA . PRO A 1 94 ? 3.26784 8.02061 16.33356 1.000 39.22627 94 PRO A CA 1
ATOM 686 C C . PRO A 1 94 ? 3.44103 8.63375 17.71570 1.000 41.02092 94 PRO A C 1
ATOM 687 O O . PRO A 1 94 ? 3.53405 7.92735 18.72322 1.000 43.74286 94 PRO A O 1
ATOM 691 N N . GLY A 1 95 ? 3.51252 9.96409 17.74812 1.000 37.42946 95 GLY A N 1
ATOM 692 C CA . GLY A 1 95 ? 3.66693 10.70048 18.98427 1.000 37.18283 95 GLY A CA 1
ATOM 693 C C . GLY A 1 95 ? 5.08453 10.83567 19.48435 1.000 41.40253 95 GLY A C 1
ATOM 694 O O . GLY A 1 95 ? 5.33277 11.66788 20.37224 1.000 45.23913 95 GLY A O 1
ATOM 695 N N . ALA A 1 96 ? 6.03253 10.07088 18.93215 1.000 39.78024 96 ALA A N 1
ATOM 696 C CA . ALA A 1 96 ? 7.37655 10.01970 19.49157 1.000 37.72532 96 ALA A CA 1
ATOM 697 C C . ALA A 1 96 ? 8.46229 10.29167 18.45982 1.000 37.70607 96 ALA A C 1
ATOM 698 O O . ALA A 1 96 ? 9.35090 11.11512 18.69065 1.000 40.46212 96 ALA A O 1
ATOM 700 N N . ILE A 1 97 ? 8.42198 9.58956 17.32871 1.000 38.35600 97 ILE A N 1
ATOM 701 C CA . ILE A 1 97 ? 9.51597 9.59816 16.36992 1.000 34.70505 97 ILE A CA 1
ATOM 702 C C . ILE A 1 97 ? 8.97929 9.83372 14.96563 1.000 35.17155 97 ILE A C 1
ATOM 703 O O . ILE A 1 97 ? 8.15444 9.05922 14.47790 1.000 33.14964 97 ILE A O 1
ATOM 708 N N . PRO A 1 98 ? 9.43035 10.88295 14.27786 1.000 33.91489 98 PRO A N 1
ATOM 709 C CA . PRO A 1 98 ? 8.94061 11.17669 12.92669 1.000 34.53454 98 PRO A CA 1
ATOM 710 C C . PRO A 1 98 ? 9.34504 10.09018 11.94921 1.000 36.92898 98 PRO A C 1
ATOM 711 O O . PRO A 1 98 ? 10.31990 9.36531 12.19334 1.000 37.68861 98 PRO A O 1
ATOM 715 N N . PRO A 1 99 ? 8.62693 9.95217 10.83189 1.000 38.49261 99 PRO A N 1
ATOM 716 C CA . PRO A 1 99 ? 9.05242 9.00843 9.78733 1.000 38.53800 99 PRO A CA 1
ATOM 717 C C . PRO A 1 99 ? 10.47707 9.28127 9.32849 1.000 36.35454 99 PRO A C 1
ATOM 718 O O . PRO A 1 99 ? 10.89416 10.43015 9.19636 1.000 36.44565 99 PRO A O 1
ATOM 722 N N . ASN A 1 100 ? 11.22845 8.20160 9.10733 1.000 38.09963 100 ASN A N 1
ATOM 723 C CA . ASN A 1 100 ? 12.56375 8.26492 8.50217 1.000 40.72987 100 ASN A CA 1
ATOM 724 C C . ASN A 1 100 ? 13.56435 9.04681 9.35902 1.000 35.62569 100 ASN A C 1
ATOM 725 O O . ASN A 1 100 ? 14.38938 9.80644 8.84624 1.000 38.25823 100 ASN A O 1
ATOM 730 N N . SER A 1 101 ? 13.52187 8.83774 10.67147 1.000 34.52576 101 SER A N 1
ATOM 731 C CA . SER A 1 101 ? 14.40092 9.54536 11.59227 1.000 32.22855 101 SER A CA 1
ATOM 732 C C . SER A 1 101 ? 15.60442 8.67721 11.91503 1.000 33.43697 101 SER A C 1
ATOM 733 O O . SER A 1 101 ? 15.47111 7.62851 12.55969 1.000 32.71586 101 SER A O 1
ATOM 736 N N . ASP A 1 102 ? 16.77647 9.10743 11.47042 1.000 33.13189 102 ASP A N 1
ATOM 737 C CA . ASP A 1 102 ? 17.98388 8.53580 12.02852 1.000 30.24195 102 ASP A CA 1
ATOM 738 C C . ASP A 1 102 ? 18.00432 8.80918 13.52696 1.000 29.39450 102 ASP A C 1
ATOM 739 O O . ASP A 1 102 ? 17.47442 9.81910 14.00448 1.000 27.84505 102 ASP A O 1
ATOM 744 N N . LEU A 1 103 ? 18.60781 7.89753 14.27792 1.000 24.49296 103 LEU A N 1
ATOM 745 C CA . LEU A 1 103 ? 18.53928 7.94983 15.72839 1.000 23.04186 103 LEU A CA 1
ATOM 746 C C . LEU A 1 103 ? 19.94566 7.88322 16.30473 1.000 27.55128 103 LEU A C 1
ATOM 747 O O . LEU A 1 103 ? 20.83915 7.26297 15.72939 1.000 24.38761 103 LEU A O 1
ATOM 752 N N . ILE A 1 104 ? 20.12445 8.54316 17.44569 1.000 23.20956 104 ILE A N 1
ATOM 753 C CA . ILE A 1 104 ? 21.35702 8.51420 18.21207 1.000 25.38736 104 ILE A CA 1
ATOM 754 C C . ILE A 1 104 ? 20.98724 8.07947 19.61709 1.000 23.59514 104 ILE A C 1
ATOM 755 O O . ILE A 1 104 ? 20.13166 8.70330 20.24719 1.000 23.15941 104 ILE A O 1
ATOM 760 N N . PHE A 1 105 ? 21.63758 7.02904 20.11108 1.000 24.39543 105 PHE A N 1
ATOM 761 C CA . PHE A 1 105 ? 21.40072 6.48988 21.44355 1.000 24.30426 105 PHE A CA 1
ATOM 762 C C . PHE A 1 105 ? 22.70440 6.49268 22.22073 1.000 28.27577 105 PHE A C 1
ATOM 763 O O . PHE A 1 105 ? 23.71740 5.99735 21.72218 1.000 28.68628 105 PHE A O 1
ATOM 771 N N . ASP A 1 106 ? 22.68143 7.03904 23.43344 1.000 25.58291 106 ASP A N 1
ATOM 772 C CA . ASP A 1 106 ? 23.71315 6.75506 24.42402 1.000 25.72424 106 ASP A CA 1
ATOM 773 C C . ASP A 1 106 ? 23.27673 5.51110 25.18484 1.000 26.24548 106 ASP A C 1
ATOM 774 O O . ASP A 1 106 ? 22.17513 5.48319 25.73899 1.000 25.86734 106 ASP A O 1
ATOM 779 N N . VAL A 1 107 ? 24.09939 4.47317 25.17425 1.000 20.28508 107 VAL A N 1
ATOM 780 C CA . VAL A 1 107 ? 23.75638 3.21120 25.81776 1.000 22.56057 107 VAL A CA 1
ATOM 781 C C . VAL A 1 107 ? 24.84047 2.85332 26.81972 1.000 24.88926 107 VAL A C 1
ATOM 782 O O . VAL A 1 107 ? 26.03517 2.99347 26.54019 1.000 24.80237 107 VAL A O 1
ATOM 786 N N . TYR A 1 108 ? 24.41656 2.39579 27.98934 1.000 25.47138 108 TYR A N 1
ATOM 787 C CA . TYR A 1 108 ? 25.31134 1.99203 29.06423 1.000 24.65339 108 TYR A CA 1
ATOM 788 C C . TYR A 1 108 ? 24.91234 0.57800 29.44858 1.000 25.57555 108 TYR A C 1
ATOM 789 O O . TYR A 1 108 ? 23.86540 0.38470 30.07276 1.000 23.33003 108 TYR A O 1
ATOM 798 N N . LEU A 1 109 ? 25.73094 -0.40437 29.07446 1.000 20.36235 109 LEU A N 1
ATOM 799 C CA . LEU A 1 109 ? 25.42156 -1.81318 29.31508 1.000 18.16075 109 LEU A CA 1
ATOM 800 C C . LEU A 1 109 ? 25.90407 -2.18226 30.71233 1.000 21.85313 109 LEU A C 1
ATOM 801 O O . LEU A 1 109 ? 27.11458 -2.29476 30.95749 1.000 22.68954 109 LEU A O 1
ATOM 806 N N . LYS A 1 110 ? 24.96138 -2.36493 31.63026 1.000 17.70408 110 LYS A N 1
ATOM 807 C CA . LYS A 1 110 ? 25.27912 -2.53249 33.03637 1.000 20.91501 110 LYS A CA 1
ATOM 808 C C . LYS A 1 110 ? 25.26004 -3.98019 33.48880 1.000 22.60116 110 LYS A C 1
ATOM 809 O O . LYS A 1 110 ? 25.70916 -4.27314 34.60391 1.000 23.10975 110 LYS A O 1
ATOM 815 N N . GLY A 1 111 ? 24.75429 -4.88504 32.67391 1.000 20.68492 111 GLY A N 1
ATOM 816 C CA . GLY A 1 111 ? 24.72132 -6.25976 33.10670 1.000 27.54021 111 GLY A CA 1
ATOM 817 C C . GLY A 1 111 ? 23.98361 -7.11790 32.11822 1.000 25.23557 111 GLY A C 1
ATOM 818 O O . GLY A 1 111 ? 23.35917 -6.63677 31.16450 1.000 21.93905 111 GLY A O 1
ATOM 819 N N . ILE A 1 112 ? 24.10844 -8.41581 32.35236 1.000 29.23393 112 ILE A N 1
ATOM 820 C CA . ILE A 1 112 ? 23.33628 -9.44130 31.67461 1.000 27.58646 112 ILE A CA 1
ATOM 821 C C . ILE A 1 112 ? 22.71141 -10.30977 32.75537 1.000 34.39795 112 ILE A C 1
ATOM 822 O O . ILE A 1 112 ? 23.38217 -10.67752 33.72860 1.000 29.74917 112 ILE A O 1
ATOM 827 N N . LYS A 1 113 ? 21.42310 -10.61542 32.59747 1.000 36.91630 113 LYS A N 1
ATOM 828 C CA . LYS A 1 113 ? 20.71252 -11.45766 33.55287 1.000 36.69344 113 LYS A CA 1
ATOM 829 C C . LYS A 1 113 ? 21.17607 -12.91425 33.49347 1.000 49.27326 113 LYS A C 1
ATOM 830 O O . LYS A 1 113 ? 21.07944 -13.65492 34.47805 1.000 56.75335 113 LYS A O 1
ATOM 837 N N . MET B 1 1 ? -11.73048 -10.10837 14.19817 1.000 64.31478 1 MET B N 1
ATOM 838 C CA . MET B 1 1 ? -10.74220 -10.82393 14.99692 1.000 58.84034 1 MET B CA 1
ATOM 839 C C . MET B 1 1 ? -9.85733 -9.85583 15.77365 1.000 60.76451 1 MET B C 1
ATOM 840 O O . MET B 1 1 ? -10.09059 -9.57486 16.95463 1.000 62.59478 1 MET B O 1
ATOM 845 N N . GLY B 1 2 ? -8.84239 -9.33261 15.08397 1.000 46.77288 2 GLY B N 1
ATOM 846 C CA . GLY B 1 2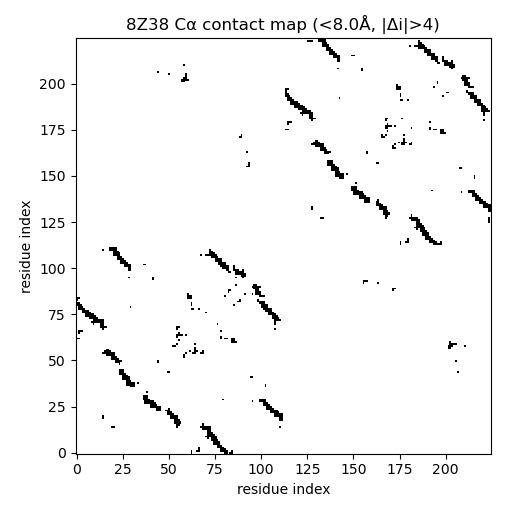 ? -7.80684 -8.57485 15.76097 1.000 40.51206 2 GLY B CA 1
ATOM 847 C C . GLY B 1 2 ? -8.24574 -7.20958 16.24618 1.000 38.73229 2 GLY B C 1
ATOM 848 O O . GLY B 1 2 ? -7.64305 -6.66219 17.17643 1.000 37.63171 2 GLY B O 1
ATOM 849 N N . VAL B 1 3 ? -9.28080 -6.63496 15.63413 1.000 34.58235 3 VAL B N 1
ATOM 850 C CA . VAL B 1 3 ? -9.71788 -5.28544 15.97702 1.000 32.06764 3 VAL B CA 1
ATOM 851 C C . VAL B 1 3 ? -11.23909 -5.25431 16.05799 1.000 37.14043 3 VAL B C 1
ATOM 852 O O . VAL B 1 3 ? -11.92715 -5.69926 15.13251 1.000 36.83138 3 VAL B O 1
ATOM 856 N N . THR B 1 4 ? -11.76616 -4.75505 17.17639 1.000 30.58331 4 THR B N 1
ATOM 857 C CA . THR B 1 4 ? -13.20143 -4.54768 17.33260 1.000 36.26270 4 THR B CA 1
ATOM 858 C C . THR B 1 4 ? -13.45215 -3.06997 17.61461 1.000 31.64596 4 THR B C 1
ATOM 859 O O . THR B 1 4 ? -12.79042 -2.46961 18.47366 1.000 29.11245 4 THR B O 1
ATOM 863 N N . LYS B 1 5 ? -14.38595 -2.49173 16.86653 1.000 29.87913 5 LYS B N 1
ATOM 864 C CA . LYS B 1 5 ? -14.70205 -1.07270 16.90959 1.000 29.76466 5 LYS B CA 1
ATOM 865 C C . LYS B 1 5 ? -16.03470 -0.86027 17.61192 1.000 33.85688 5 LYS B C 1
ATOM 866 O O . LYS B 1 5 ? -17.04342 -1.48113 17.24704 1.000 30.66484 5 LYS B O 1
ATOM 872 N N . THR B 1 6 ? -16.03063 0.01522 18.61464 1.000 29.47119 6 THR B N 1
ATOM 873 C CA . THR B 1 6 ? -17.24030 0.51207 19.25877 1.000 28.78163 6 THR B CA 1
ATOM 874 C C . THR B 1 6 ? -17.39739 1.98246 18.88036 1.000 32.28292 6 THR B C 1
ATOM 875 O O . THR B 1 6 ? -16.56767 2.82445 19.25509 1.000 24.76251 6 THR B O 1
ATOM 879 N N . THR B 1 7 ? -18.44534 2.29352 18.13017 1.000 29.56717 7 THR B N 1
ATOM 880 C CA . THR B 1 7 ? -18.68491 3.67442 17.73584 1.000 24.28445 7 THR B CA 1
ATOM 881 C C . THR B 1 7 ? -19.34485 4.43657 18.87475 1.000 26.43351 7 THR B C 1
ATOM 882 O O . THR B 1 7 ? -20.39260 4.03381 19.38731 1.000 27.29117 7 THR B O 1
ATOM 886 N N . THR B 1 8 ? -18.71094 5.53749 19.27081 1.000 27.12978 8 THR B N 1
ATOM 887 C CA . THR B 1 8 ? -19.13460 6.35881 20.38614 1.000 23.04543 8 THR B CA 1
ATOM 888 C C . THR B 1 8 ? -19.71038 7.69061 19.94665 1.000 24.47689 8 THR B C 1
ATOM 889 O O . THR B 1 8 ? -20.33487 8.37795 20.76088 1.000 24.51243 8 THR B O 1
ATOM 893 N N . GLN B 1 9 ? -19.50362 8.07534 18.69405 1.000 26.10247 9 GLN B N 1
ATOM 894 C CA . GLN B 1 9 ? -20.19254 9.20852 18.08942 1.000 23.92908 9 GLN B CA 1
ATOM 895 C C . GLN B 1 9 ? -20.29667 8.90399 16.60812 1.000 26.29212 9 GLN B C 1
ATOM 896 O O . GLN B 1 9 ? -19.27386 8.65947 15.96467 1.000 22.98351 9 GLN B O 1
ATOM 902 N N . GLN B 1 10 ? -21.51554 8.87488 16.07623 1.000 24.20996 10 GLN B N 1
ATOM 903 C CA . GLN B 1 10 ? -21.68841 8.56399 14.66346 1.000 25.55181 10 GLN B CA 1
ATOM 904 C C . GLN B 1 10 ? -21.20074 9.73531 13.82675 1.000 22.54711 10 GLN B C 1
ATOM 905 O O . GLN B 1 10 ? -21.43236 10.89199 14.16766 1.000 25.20591 10 GLN B O 1
ATOM 911 N N . GLY B 1 11 ? -20.47853 9.43595 12.76908 1.000 26.35934 11 GLY B N 1
ATOM 912 C CA . GLY B 1 11 ? -20.04577 10.44132 11.83022 1.000 26.89688 11 GLY B CA 1
ATOM 913 C C . GLY B 1 11 ? -20.90891 10.37518 10.59546 1.000 25.24902 11 GLY B C 1
ATOM 914 O O . GLY B 1 11 ? -21.54428 9.36798 10.32080 1.000 23.83788 11 GLY B O 1
ATOM 915 N N . THR B 1 12 ? -20.96254 11.47445 9.85918 1.000 23.29034 12 THR B N 1
ATOM 916 C CA . THR B 1 12 ? -21.79924 11.51607 8.67467 1.000 25.22978 12 THR B CA 1
ATOM 917 C C . THR B 1 12 ? -21.06089 12.03307 7.45468 1.000 23.98438 12 THR B C 1
ATOM 918 O O . THR B 1 12 ? -21.67930 12.18256 6.39378 1.000 22.53897 12 THR B O 1
ATOM 922 N N . GLY B 1 13 ? -19.76949 12.32097 7.57212 1.000 23.36017 13 GLY B N 1
ATOM 923 C CA . GLY B 1 13 ? -18.97931 12.68888 6.43134 1.000 23.72941 13 GLY B CA 1
ATOM 924 C C . GLY B 1 13 ? -18.55603 11.45177 5.68007 1.000 23.58081 13 GLY B C 1
ATOM 925 O O . GLY B 1 13 ? -18.99283 10.33457 5.98345 1.000 23.56156 13 GLY B O 1
ATOM 926 N N . PRO B 1 14 ? -17.68136 11.62969 4.69026 1.000 27.46950 14 PRO B N 1
ATOM 927 C CA . PRO B 1 14 ? -17.23066 10.49257 3.87966 1.000 24.45681 14 PRO B CA 1
ATOM 928 C C . PRO B 1 14 ? -16.45028 9.47496 4.70458 1.000 28.55202 14 PRO B C 1
ATOM 929 O O . PRO B 1 14 ? -16.04508 9.70482 5.84849 1.000 28.48034 14 PRO B O 1
ATOM 933 N N . SER B 1 15 ? -16.23203 8.32079 4.08224 1.000 26.55345 15 SER B N 1
ATOM 934 C CA . SER B 1 15 ? -15.51042 7.20325 4.65502 1.000 28.92562 15 SER B CA 1
ATOM 935 C C . SER B 1 15 ? -14.22148 6.95816 3.87430 1.000 27.15487 15 SER B C 1
ATOM 936 O O . SER B 1 15 ? -14.24255 6.96562 2.63609 1.000 29.18065 15 SER B O 1
ATOM 939 N N . PRO B 1 16 ? -13.08836 6.75331 4.53609 1.000 28.81498 16 PRO B N 1
ATOM 940 C CA . PRO B 1 16 ? -11.84503 6.56623 3.78472 1.000 30.82849 16 PRO B CA 1
ATOM 941 C C . PRO B 1 16 ? -11.84687 5.24873 3.03164 1.000 26.82703 16 PRO B C 1
ATOM 942 O O . PRO B 1 16 ? -12.50700 4.28069 3.41203 1.000 28.65687 16 PRO B O 1
ATOM 946 N N . GLN B 1 17 ? -11.09905 5.22503 1.93870 1.000 25.39520 17 GLN B N 1
ATOM 947 C CA . GLN B 1 17 ? -10.78526 3.99402 1.24291 1.000 28.00440 17 GLN B CA 1
ATOM 948 C C . GLN B 1 17 ? -9.27095 3.86005 1.20422 1.000 27.99825 17 GLN B C 1
ATOM 949 O O . GLN B 1 17 ? -8.55443 4.85159 1.35071 1.000 26.07232 17 GLN B O 1
ATOM 955 N N . VAL B 1 18 ? -8.79970 2.62078 1.00236 1.000 27.36122 18 VAL B N 1
ATOM 956 C CA . VAL B 1 18 ? -7.37343 2.30253 1.07214 1.000 24.16391 18 VAL B CA 1
ATOM 957 C C . VAL B 1 18 ? -6.56332 3.30167 0.26115 1.000 21.40318 18 VAL B C 1
ATOM 958 O O . VAL B 1 18 ? -6.86792 3.57919 -0.90505 1.000 23.38207 18 VAL B O 1
ATOM 962 N N . GLY B 1 19 ? -5.51495 3.85033 0.88932 1.000 25.57793 19 GLY B N 1
ATOM 963 C CA . GLY B 1 19 ? -4.56883 4.71229 0.23260 1.000 23.01211 19 GLY B CA 1
ATOM 964 C C . GLY B 1 19 ? -4.84369 6.19322 0.38818 1.000 25.57123 19 GLY B C 1
ATOM 965 O O . GLY B 1 19 ? -3.96207 6.99836 0.08317 1.000 25.22127 19 GLY B O 1
ATOM 966 N N . GLN B 1 20 ? -6.04141 6.56807 0.84181 1.000 23.88804 20 GLN B N 1
ATOM 967 C CA . GLN B 1 20 ? -6.37346 7.96732 1.08015 1.000 27.19168 20 GLN B CA 1
ATOM 968 C C . GLN B 1 20 ? -5.71338 8.45611 2.35536 1.000 28.83544 20 GLN B C 1
ATOM 969 O O . GLN B 1 20 ? -5.53075 7.68966 3.30365 1.000 26.87027 20 GLN B O 1
ATOM 975 N N . THR B 1 21 ? -5.36303 9.73993 2.38016 1.000 28.93887 21 THR B N 1
ATOM 976 C CA . THR B 1 21 ? -4.79231 10.33386 3.58154 1.000 29.65134 21 THR B CA 1
ATOM 977 C C . THR B 1 21 ? -5.91401 10.67409 4.54945 1.000 30.11387 21 THR B C 1
ATOM 978 O O . THR B 1 21 ? -6.89928 11.31968 4.17783 1.000 30.57481 21 THR B O 1
ATOM 982 N N . VAL B 1 22 ? -5.78409 10.21742 5.78376 1.000 27.57759 22 VAL B N 1
ATOM 983 C CA . VAL B 1 22 ? -6.79902 10.49406 6.77990 1.000 25.76587 22 VAL B CA 1
ATOM 984 C C . VAL B 1 22 ? -6.19030 11.39197 7.83331 1.000 28.95012 22 VAL B C 1
ATOM 985 O O . VAL B 1 22 ? -4.97000 11.49148 7.97924 1.000 24.31691 22 VAL B O 1
ATOM 989 N N . VAL B 1 23 ? -7.06265 12.08576 8.54772 1.000 20.77411 23 VAL B N 1
ATOM 990 C CA . VAL B 1 23 ? -6.67312 13.01823 9.58810 1.000 21.73642 23 VAL B CA 1
ATOM 991 C C . VAL B 1 23 ? -7.40348 12.56598 10.83518 1.000 23.13906 23 VAL B C 1
ATOM 992 O O . VAL B 1 23 ? -8.63723 12.61163 10.87699 1.000 24.30432 23 VAL B O 1
ATOM 996 N N . ILE B 1 24 ? -6.66745 12.09208 11.83741 1.000 27.47816 24 ILE B N 1
ATOM 997 C CA . ILE B 1 24 ? -7.30581 11.53351 13.02343 1.000 28.32856 24 ILE B CA 1
ATOM 998 C C . ILE B 1 24 ? -6.73497 12.15898 14.28639 1.000 29.33042 24 ILE B C 1
ATOM 999 O O . ILE B 1 24 ? -5.56606 12.55412 14.34338 1.000 27.66580 24 ILE B O 1
ATOM 1004 N N . GLU B 1 25 ? -7.58650 12.25314 15.29986 1.000 22.88381 25 GLU B N 1
ATOM 1005 C CA . GLU B 1 25 ? -7.18726 12.54013 16.66710 1.000 27.27575 25 GLU B CA 1
ATOM 1006 C C . GLU B 1 25 ? -7.35424 11.26312 17.48873 1.000 26.16243 25 GLU B C 1
ATOM 1007 O O . GLU B 1 25 ? -8.35678 10.55781 17.35643 1.000 24.77204 25 GLU B O 1
ATOM 1013 N N . TYR B 1 26 ? -6.36138 10.93871 18.31243 1.000 28.30351 26 TYR B N 1
ATOM 1014 C CA . TYR B 1 26 ? -6.38381 9.64787 18.98789 1.000 26.63963 26 TYR B CA 1
ATOM 1015 C C . TYR B 1 26 ? -5.79174 9.76411 20.38468 1.000 23.58321 26 TYR B C 1
ATOM 1016 O O . TYR B 1 26 ? -5.06525 10.70994 20.70465 1.000 27.97782 26 TYR B O 1
ATOM 1025 N N . THR B 1 27 ? -6.12518 8.77914 21.21083 1.000 20.82757 27 THR B N 1
ATOM 1026 C CA . THR B 1 27 ? -5.46186 8.53073 22.47685 1.000 23.16490 27 THR B CA 1
ATOM 1027 C C . THR B 1 27 ? -5.23831 7.03107 22.58433 1.000 26.85142 27 THR B C 1
ATOM 1028 O O . THR B 1 27 ? -6.18059 6.25542 22.42419 1.000 22.37126 27 THR B O 1
ATOM 1032 N N . GLY B 1 28 ? -3.99742 6.62606 22.83055 1.000 23.93247 28 GLY B N 1
ATOM 1033 C CA . GLY B 1 28 ? -3.63908 5.22294 22.88377 1.000 23.44241 28 GLY B CA 1
ATOM 1034 C C . GLY B 1 28 ? -3.40505 4.75608 24.30962 1.000 24.00348 28 GLY B C 1
ATOM 1035 O O . GLY B 1 28 ? -2.73326 5.42482 25.09001 1.000 24.71167 28 GLY B O 1
ATOM 1036 N N . PHE B 1 29 ? -3.94167 3.57988 24.62302 1.000 21.65098 29 PHE B N 1
ATOM 1037 C CA . PHE B 1 29 ? -3.78372 2.95986 25.92917 1.000 25.71697 29 PHE B CA 1
ATOM 1038 C C . PHE B 1 29 ? -3.31654 1.51917 25.76880 1.000 28.98876 29 PHE B C 1
ATOM 1039 O O . PHE B 1 29 ? -3.69133 0.82892 24.81548 1.000 26.75227 29 PHE B O 1
ATOM 1047 N N . LEU B 1 30 ? -2.51916 1.05963 26.72601 1.000 26.45031 30 LEU B N 1
ATOM 1048 C CA . LEU B 1 30 ? -2.31282 -0.37307 26.87407 1.000 31.72584 30 LEU B CA 1
ATOM 1049 C C . LEU B 1 30 ? -3.59946 -0.97985 27.40838 1.000 29.96104 30 LEU B C 1
ATOM 1050 O O . LEU B 1 30 ? -4.20920 -0.43357 28.33073 1.000 28.75576 30 LEU B O 1
ATOM 1055 N N . LYS B 1 31 ? -4.04681 -2.06943 26.79551 1.000 26.89302 31 LYS B N 1
ATOM 1056 C CA . LYS B 1 31 ? -5.27304 -2.70490 27.25387 1.000 33.83759 31 LYS B CA 1
ATOM 1057 C C . LYS B 1 31 ? -5.06744 -3.28573 28.64771 1.000 34.22715 31 LYS B C 1
ATOM 1058 O O . LYS B 1 31 ? -4.04376 -3.90743 28.93189 1.000 38.01888 31 LYS B O 1
ATOM 1064 N N . ASP B 1 32 ? -6.04356 -3.06716 29.52334 1.000 38.41078 32 ASP B N 1
ATOM 1065 C CA . ASP B 1 32 ? -6.03097 -3.63466 30.86868 1.000 37.87132 32 ASP B CA 1
ATOM 1066 C C . ASP B 1 32 ? -7.46551 -4.01502 31.20132 1.000 40.19977 32 ASP B C 1
ATOM 1067 O O . ASP B 1 32 ? -8.30529 -3.13656 31.41641 1.000 40.19373 32 ASP B O 1
ATOM 1072 N N . THR B 1 33 ? -7.74571 -5.32217 31.24795 1.000 43.05729 33 THR B N 1
ATOM 1073 C CA . THR B 1 33 ? -9.11821 -5.79884 31.39312 1.000 43.87815 33 THR B CA 1
ATOM 1074 C C . THR B 1 33 ? -9.67594 -5.59043 32.79873 1.000 45.20047 33 THR B C 1
ATOM 1075 O O . THR B 1 33 ? -10.89909 -5.68628 32.98459 1.000 44.27248 33 THR B O 1
ATOM 1079 N N . SER B 1 34 ? -8.81252 -5.30117 33.77839 1.000 47.55062 34 SER B N 1
ATOM 1080 C CA . SER B 1 34 ? -9.21719 -4.94547 35.13215 1.000 47.02911 34 SER B CA 1
ATOM 1081 C C . SER B 1 34 ? -9.31660 -3.43688 35.33345 1.000 46.93527 34 SER B C 1
ATOM 1082 O O . SER B 1 34 ? -9.09599 -2.94595 36.45086 1.000 48.32503 34 SER B O 1
ATOM 1085 N N . LYS B 1 35 ? -9.65000 -2.69366 34.28097 1.000 51.07492 35 LYS B N 1
ATOM 1086 C CA . LYS B 1 35 ? -9.82782 -1.25089 34.31491 1.000 48.85965 35 LYS B CA 1
ATOM 1087 C C . LYS B 1 35 ? -11.06330 -0.89562 33.50261 1.000 42.90651 35 LYS B C 1
ATOM 1088 O O . LYS B 1 35 ? -11.40614 -1.61367 32.55800 1.000 40.53920 35 LYS B O 1
ATOM 1094 N N . PRO B 1 36 ? -11.74690 0.20096 33.84254 1.000 47.63431 36 PRO B N 1
ATOM 1095 C CA . PRO B 1 36 ? -12.94689 0.58870 33.08155 1.000 47.05285 36 PRO B CA 1
ATOM 1096 C C . PRO B 1 36 ? -12.64588 0.81777 31.60502 1.000 45.57610 36 PRO B C 1
ATOM 1097 O O . PRO B 1 36 ? -11.63491 1.42487 31.23707 1.000 42.46160 36 PRO B O 1
ATOM 1101 N N . ASP B 1 37 ? -13.54361 0.31859 30.75608 1.000 39.18782 37 ASP B N 1
ATOM 1102 C CA . ASP B 1 37 ? -13.41343 0.40822 29.30317 1.000 39.89193 37 ASP B CA 1
ATOM 1103 C C . ASP B 1 37 ? -12.13571 -0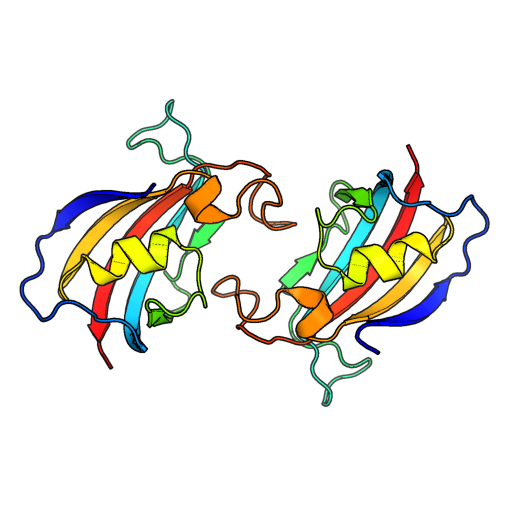.26059 28.79029 1.000 41.08173 37 ASP B C 1
ATOM 1104 O O . ASP B 1 37 ? -11.74670 -0.05192 27.63703 1.000 38.28370 37 ASP B O 1
ATOM 1109 N N . ASN B 1 38 ? -11.49164 -1.07084 29.63767 1.000 36.50806 38 ASN B N 1
ATOM 1110 C CA . ASN B 1 38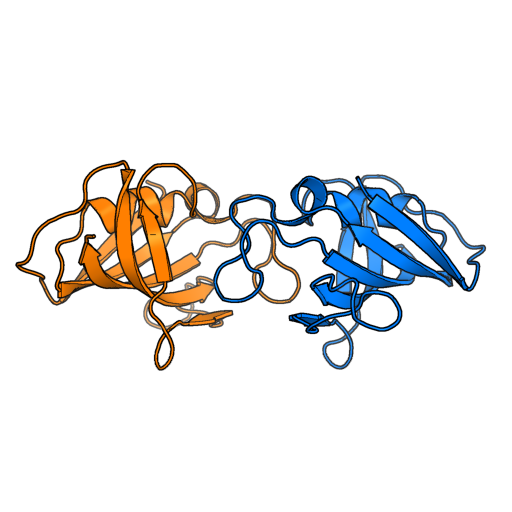 ? -10.29816 -1.84848 29.31893 1.000 39.40281 38 ASN B CA 1
ATOM 1111 C C . ASN B 1 38 ? -9.05777 -0.98433 29.11182 1.000 35.65003 38 ASN B C 1
ATOM 1112 O O . ASN B 1 38 ? -8.07824 -1.44666 28.52280 1.000 37.13195 38 ASN B O 1
ATOM 1117 N N . LYS B 1 39 ? -9.05403 0.24922 29.60637 1.000 37.34118 39 LYS B N 1
ATOM 1118 C CA . LYS B 1 39 ? -7.99609 1.20816 29.30641 1.000 33.60873 39 LYS B CA 1
ATOM 1119 C C . LYS B 1 39 ? -6.95816 1.22860 30.42196 1.000 34.80644 39 LYS B C 1
ATOM 1120 O O . LYS B 1 39 ? -7.19015 1.80484 31.48954 1.000 37.49773 39 LYS B O 1
ATOM 1126 N N . GLY B 1 40 ? -5.80555 0.62346 30.16183 1.000 31.93081 40 GLY B N 1
ATOM 1127 C CA . GLY B 1 40 ? -4.68742 0.76116 31.06784 1.000 33.18405 40 GLY B CA 1
ATOM 1128 C C . GLY B 1 40 ? -3.91727 2.04028 30.82627 1.000 32.34615 40 GLY B C 1
ATOM 1129 O O . GLY B 1 40 ? -4.50594 3.08920 30.55199 1.000 30.21345 40 GLY B O 1
ATOM 1130 N N . ALA B 1 41 ? -2.59292 1.95511 30.90208 1.000 32.35376 41 ALA B N 1
ATOM 1131 C CA . ALA B 1 41 ? -1.75615 3.14539 30.86098 1.000 32.04949 41 ALA B CA 1
ATOM 1132 C C . ALA B 1 41 ? -1.87051 3.83139 29.50892 1.000 29.75419 41 ALA B C 1
ATOM 1133 O O . ALA B 1 41 ? -1.81528 3.18040 28.46390 1.000 32.47583 41 ALA B O 1
ATOM 1135 N N . GLN B 1 42 ? -2.04561 5.14525 29.52849 1.000 34.15697 42 GLN B N 1
ATOM 1136 C CA . GLN B 1 42 ? -2.05181 5.92470 28.29944 1.000 29.55012 42 GLN B CA 1
ATOM 1137 C C . GLN B 1 42 ? -0.61029 6.15068 27.88475 1.000 31.99144 42 GLN B C 1
ATOM 1138 O O . GLN B 1 42 ? 0.19259 6.64654 28.68153 1.000 39.73125 42 GLN B O 1
ATOM 1144 N N . PHE B 1 43 ? -0.26612 5.76935 26.65636 1.000 31.14318 43 PHE B N 1
ATOM 1145 C CA . PHE B 1 43 ? 1.08634 6.00894 26.17272 1.000 30.40987 43 PHE B CA 1
ATOM 1146 C C . PHE B 1 43 ? 1.18047 7.13493 25.15438 1.000 31.36574 43 PHE B C 1
ATOM 1147 O O . PHE B 1 43 ? 2.28476 7.61887 24.90593 1.000 31.43778 43 PHE B O 1
ATOM 1155 N N . ASP B 1 44 ? 0.07412 7.56472 24.55209 1.000 31.80090 44 ASP B N 1
ATOM 1156 C CA . ASP B 1 44 ? 0.15687 8.63587 23.56523 1.000 31.37556 44 ASP B CA 1
ATOM 1157 C C . ASP B 1 44 ? -1.22432 9.22668 23.33282 1.000 30.32824 44 ASP B C 1
ATOM 1158 O O . ASP B 1 44 ? -2.25053 8.57137 23.54679 1.000 27.23295 44 ASP B O 1
ATOM 1163 N N . SER B 1 45 ? -1.23065 10.47052 22.86129 1.000 25.75471 45 SER B N 1
ATOM 1164 C CA . SER B 1 45 ? -2.46753 11.15647 22.51552 1.000 30.01558 45 SER B CA 1
ATOM 1165 C C . SER B 1 45 ? -2.13075 12.36862 21.65771 1.000 31.31024 45 SER B C 1
ATOM 1166 O O . SER B 1 45 ? -1.10706 13.01764 21.87540 1.000 30.06352 45 SER B O 1
ATOM 1169 N N . SER B 1 46 ? -2.97836 12.64455 20.67208 1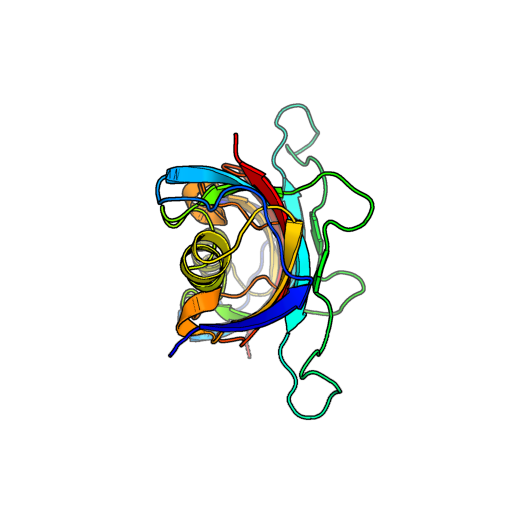.000 30.07434 46 SER B N 1
ATOM 1170 C CA . SER B 1 46 ? -2.87268 13.84252 19.85564 1.000 28.49832 46 SER B CA 1
ATOM 1171 C C . SER B 1 46 ? -3.82612 14.92630 20.31783 1.000 29.90264 46 SER B C 1
ATOM 1172 O O . SER B 1 46 ? -3.92791 15.96278 19.66069 1.000 30.82072 46 SER B O 1
ATOM 1175 N N . VAL B 1 47 ? -4.53962 14.69779 21.41813 1.000 30.23391 47 VAL B N 1
ATOM 1176 C CA . VAL B 1 47 ? -5.52591 15.64916 21.91571 1.000 30.86667 47 VAL B CA 1
ATOM 1177 C C . VAL B 1 47 ? -4.80929 16.91987 22.35975 1.000 33.74473 47 VAL B C 1
ATOM 1178 O O . VAL B 1 47 ? -3.91177 16.88267 23.20816 1.000 26.56003 47 VAL B O 1
ATOM 1182 N N . GLY B 1 48 ? -5.21797 18.05562 21.79648 1.000 35.43440 48 GLY B N 1
ATOM 1183 C CA . GLY B 1 48 ? -4.60721 19.33192 22.10081 1.000 40.28842 48 GLY B CA 1
ATOM 1184 C C . GLY B 1 48 ? -3.42761 19.70526 21.23208 1.000 41.07537 48 GLY B C 1
ATOM 1185 O O . GLY B 1 48 ? -2.87871 20.80609 21.39812 1.000 53.95221 48 GLY B O 1
ATOM 1186 N N . ARG B 1 49 ? -3.01158 18.83408 20.32081 1.000 31.48265 49 ARG B N 1
ATOM 1187 C CA . ARG B 1 49 ? -1.93745 19.15767 19.39202 1.000 35.35455 49 ARG B CA 1
ATOM 1188 C C . ARG B 1 49 ? -2.45346 18.89116 17.97967 1.000 31.64180 49 ARG B C 1
ATOM 1189 O O . ARG B 1 49 ? -3.65973 18.77462 17.73093 1.000 32.26940 49 ARG B O 1
ATOM 1197 N N . GLY B 1 50 ? -1.53776 18.79807 17.02006 1.000 30.29712 50 GLY B N 1
ATOM 1198 C CA . GLY B 1 50 ? -1.94968 18.51033 15.65971 1.000 32.18273 50 GLY B CA 1
ATOM 1199 C C . GLY B 1 50 ? -2.58366 17.13645 15.54003 1.000 33.17724 50 GLY B C 1
ATOM 1200 O O . GLY B 1 50 ? -2.29773 16.21865 16.31263 1.000 28.26665 50 GLY B O 1
ATOM 1201 N N . ASP B 1 51 ? -3.49040 17.00629 14.57741 1.000 30.55522 51 ASP B N 1
ATOM 1202 C CA . ASP B 1 51 ? -3.96374 15.67942 14.23754 1.000 27.14878 51 ASP B CA 1
ATOM 1203 C C . ASP B 1 51 ? -2.84788 14.86516 13.60055 1.000 29.87288 51 ASP B C 1
ATOM 1204 O O . ASP B 1 51 ? -1.86600 15.39702 13.07097 1.000 24.91782 51 ASP B O 1
ATOM 1209 N N . PHE B 1 52 ? -3.01224 13.55357 13.66233 1.000 29.25178 52 PHE B N 1
ATOM 1210 C CA . PHE B 1 52 ? -2.12749 12.63522 12.96883 1.000 28.49428 52 PHE B CA 1
ATOM 1211 C C . PHE B 1 52 ? -2.68083 12.42920 11.56322 1.000 29.73444 52 PHE B C 1
ATOM 1212 O O . PHE B 1 52 ? -3.84744 12.05442 11.40321 1.000 29.35125 52 PHE B O 1
ATOM 1220 N N . GLU B 1 53 ? -1.87011 12.71139 10.54881 1.000 29.30570 53 GLU B N 1
ATOM 1221 C CA . GLU B 1 53 ? -2.27373 12.54454 9.15730 1.000 28.50962 53 GLU B CA 1
ATOM 1222 C C . GLU B 1 53 ? -1.48615 11.39669 8.55952 1.000 27.32511 53 GLU B C 1
ATOM 1223 O O . GLU B 1 53 ? -0.26130 11.34929 8.69469 1.000 31.56449 53 GLU B O 1
ATOM 1229 N N . THR B 1 54 ? -2.17442 10.47846 7.89431 1.000 27.44631 54 THR B N 1
ATOM 1230 C CA . THR B 1 54 ? -1.46996 9.33397 7.33679 1.000 27.39833 54 THR B CA 1
ATOM 1231 C C . THR B 1 54 ? -2.29929 8.73455 6.21604 1.000 28.99852 54 THR B C 1
ATOM 1232 O O . THR B 1 54 ? -3.52903 8.80133 6.23621 1.000 29.55773 54 THR B O 1
ATOM 1236 N N . ALA B 1 55 ? -1.61701 8.14540 5.23841 1.000 31.32284 55 ALA B N 1
ATOM 1237 C CA . ALA B 1 55 ? -2.31465 7.28447 4.29728 1.000 30.62771 55 ALA B CA 1
ATOM 1238 C C . ALA B 1 55 ? -2.84870 6.07839 5.05655 1.000 28.61484 55 ALA B C 1
ATOM 1239 O O . ALA B 1 55 ? -2.15267 5.50353 5.89843 1.000 23.54547 55 ALA B O 1
ATOM 1241 N N . ILE B 1 56 ? -4.09891 5.72912 4.80296 1.000 25.71608 56 ILE B N 1
ATOM 1242 C CA . ILE B 1 56 ? -4.73673 4.64593 5.53653 1.000 25.41684 56 ILE B CA 1
ATOM 1243 C C . ILE B 1 56 ? -4.74651 3.40325 4.65990 1.000 25.36170 56 ILE B C 1
ATOM 1244 O O . ILE B 1 56 ? -4.83810 3.47403 3.42915 1.000 23.58971 56 ILE B O 1
ATOM 1249 N N . GLY B 1 57 ? -4.61039 2.25112 5.30012 1.000 26.69046 57 GLY B N 1
ATOM 1250 C CA . GLY B 1 57 ? -4.74314 0.99710 4.60126 1.000 25.12850 57 GLY B CA 1
ATOM 1251 C C . GLY B 1 57 ? -3.50735 0.52822 3.87332 1.000 27.90964 57 GLY B C 1
ATOM 1252 O O . GLY B 1 57 ? -3.58839 -0.47348 3.15786 1.000 27.49472 57 GLY B O 1
ATOM 1253 N N . VAL B 1 58 ? -2.37203 1.22329 4.01192 1.000 23.39588 58 VAL B N 1
ATOM 1254 C CA . VAL B 1 58 ? -1.15370 0.83440 3.30995 1.000 24.41394 58 VAL B CA 1
ATOM 1255 C C . VAL B 1 58 ? -0.04587 0.52963 4.31117 1.000 27.62709 58 VAL B C 1
ATOM 1256 O O . VAL B 1 58 ? 1.13283 0.74727 4.02790 1.000 28.10743 58 VAL B O 1
ATOM 1260 N N . GLN B 1 59 ? -0.41684 0.02952 5.48801 1.000 27.78947 59 GLN B N 1
ATOM 1261 C CA . GLN B 1 59 ? 0.51942 -0.44597 6.50421 1.000 32.79753 59 GLN B CA 1
ATOM 1262 C C . GLN B 1 59 ? 1.46174 0.63933 7.00484 1.000 32.78243 59 GLN B C 1
ATOM 1263 O O . GLN B 1 59 ? 2.50362 0.32027 7.57146 1.000 36.41486 59 GLN B O 1
ATOM 1269 N N . ARG B 1 60 ? 1.12585 1.92132 6.82375 1.000 25.70791 60 ARG B N 1
ATOM 1270 C CA . ARG B 1 60 ? 1.92892 2.97612 7.43041 1.000 30.46853 60 ARG B CA 1
ATOM 1271 C C . ARG B 1 60 ? 1.64111 3.11852 8.91803 1.000 33.35657 60 ARG B C 1
ATOM 1272 O O . ARG B 1 60 ? 2.44556 3.69889 9.65400 1.000 34.98975 60 ARG B O 1
ATOM 1280 N N . VAL B 1 61 ? 0.51166 2.59387 9.37522 1.000 30.39875 61 VAL B N 1
ATOM 1281 C CA . VAL B 1 61 ? 0.18880 2.52360 10.78550 1.000 31.61959 61 VAL B CA 1
ATOM 1282 C C . VAL B 1 61 ? -0.19318 1.07767 11.07830 1.000 31.37851 61 VAL B C 1
ATOM 1283 O O . VAL B 1 61 ? -0.31877 0.25420 10.17136 1.000 29.01209 61 VAL B O 1
ATOM 1287 N N . ILE B 1 62 ? -0.37961 0.77256 12.36383 1.000 33.17041 62 ILE B N 1
ATOM 1288 C CA . ILE B 1 62 ? -0.76091 -0.58101 12.75426 1.000 27.27485 62 ILE B CA 1
ATOM 1289 C C . ILE B 1 62 ? -2.03850 -1.01914 12.04363 1.000 30.01500 62 ILE B C 1
ATOM 1290 O O . ILE B 1 62 ? -2.92795 -0.21059 11.74350 1.000 28.09083 62 ILE B O 1
ATOM 1295 N N . LYS B 1 63 ? -2.13761 -2.33067 11.79935 1.000 27.45177 63 LYS B N 1
ATOM 1296 C CA . LYS B 1 63 ? -3.26125 -2.88449 11.05002 1.000 28.30243 63 LYS B CA 1
ATOM 1297 C C . LYS B 1 63 ? -4.60291 -2.59082 11.72013 1.000 28.01764 63 LYS B C 1
ATOM 1298 O O . LYS B 1 63 ? -5.61145 -2.38171 11.02886 1.000 29.37331 63 LYS B O 1
ATOM 1304 N N . GLY B 1 64 ? -4.64126 -2.58013 13.05498 1.000 24.28420 64 GLY B N 1
ATOM 1305 C CA . GLY B 1 64 ? -5.84665 -2.15765 13.74996 1.000 27.78177 64 GLY B CA 1
ATOM 1306 C C . GLY B 1 64 ? -6.35937 -0.80001 13.29191 1.000 30.72461 64 GLY B C 1
ATOM 1307 O O . GLY B 1 64 ? -7.56916 -0.59573 13.17097 1.000 29.46747 64 GLY B O 1
ATOM 1308 N N . TRP B 1 65 ? -5.44847 0.15130 13.03443 1.000 28.53351 65 TRP B N 1
ATOM 1309 C CA . TRP B 1 65 ? -5.87546 1.44766 12.50471 1.000 30.28590 65 TRP B CA 1
ATOM 1310 C C . TRP B 1 65 ? -6.26074 1.35038 11.03719 1.000 29.80959 65 TRP B C 1
ATOM 1311 O O . TRP B 1 65 ? -7.23178 1.98456 10.60328 1.000 29.26938 65 TRP B O 1
ATOM 1322 N N . ASP B 1 66 ? -5.49524 0.58865 10.24933 1.000 27.20261 66 ASP B N 1
ATOM 1323 C CA . ASP B 1 66 ? -5.82280 0.43785 8.83602 1.000 27.80039 66 ASP B CA 1
ATOM 1324 C C . ASP B 1 66 ? -7.23124 -0.10990 8.66638 1.000 32.12562 66 ASP B C 1
ATOM 1325 O O . ASP B 1 66 ? -8.01716 0.41551 7.87634 1.000 35.91784 66 ASP B O 1
ATOM 1330 N N . GLU B 1 67 ? -7.57474 -1.16644 9.40569 1.000 28.38389 67 GLU B N 1
ATOM 1331 C CA . GLU B 1 67 ? -8.92554 -1.70890 9.30476 1.000 30.77663 67 GLU B CA 1
ATOM 1332 C C . GLU B 1 67 ? -9.92832 -0.78812 9.98383 1.000 31.86421 67 GLU B C 1
ATOM 1333 O O . GLU B 1 67 ? -10.96740 -0.45473 9.40806 1.000 31.90241 67 GLU B O 1
ATOM 1339 N N . GLY B 1 68 ? -9.63123 -0.36002 11.21066 1.000 31.33501 68 GLY B N 1
ATOM 1340 C CA . GLY B 1 68 ? -10.61537 0.39779 11.96566 1.000 30.74561 68 GLY B CA 1
ATOM 1341 C C . GLY B 1 68 ? -10.96199 1.71843 11.30679 1.000 31.60729 68 GLY B C 1
ATOM 1342 O O . GLY B 1 68 ? -12.13450 2.04691 11.12432 1.000 31.11889 68 GLY B O 1
ATOM 1343 N N . VAL B 1 69 ? -9.94453 2.48838 10.92044 1.000 28.19202 69 VAL B N 1
ATOM 1344 C CA . VAL B 1 69 ? -10.21764 3.83264 10.43498 1.000 26.41292 69 VAL B CA 1
ATOM 1345 C C . VAL B 1 69 ? -10.96261 3.79269 9.10215 1.000 28.86476 69 VAL B C 1
ATOM 1346 O O . VAL B 1 69 ? -11.88749 4.58361 8.88142 1.000 28.28473 69 VAL B O 1
ATOM 1350 N N . VAL B 1 70 ? -10.62855 2.84938 8.21270 1.000 27.43777 70 VAL B N 1
ATOM 1351 C CA . VAL B 1 70 ? -11.32050 2.84736 6.92160 1.000 27.55367 70 VAL B CA 1
ATOM 1352 C C . VAL B 1 70 ? -12.78762 2.47464 7.06014 1.000 29.27521 70 VAL B C 1
ATOM 1353 O O . VAL B 1 70 ? -13.57405 2.71681 6.13281 1.000 29.66696 70 VAL B O 1
ATOM 1357 N N . SER B 1 71 ? -13.18670 1.89540 8.18762 1.000 26.93674 71 SER B N 1
ATOM 1358 C CA . SER B 1 71 ? -14.59638 1.61495 8.42659 1.000 29.41574 71 SER B CA 1
ATOM 1359 C C . SER B 1 71 ? -15.32414 2.78164 9.07453 1.000 28.63319 71 SER B C 1
ATOM 1360 O O . SER B 1 71 ? -16.49823 2.64300 9.42471 1.000 30.50526 71 SER B O 1
ATOM 1363 N N . MET B 1 72 ? -14.65385 3.90818 9.26185 1.000 26.69417 72 MET B N 1
ATOM 1364 C CA . MET B 1 72 ? -15.21682 5.05496 9.95190 1.000 31.30719 72 MET B CA 1
ATOM 1365 C C . MET B 1 72 ? -15.69630 6.09563 8.95020 1.000 25.08724 72 MET B C 1
ATOM 1366 O O . MET B 1 72 ? -15.39187 6.04797 7.75634 1.000 23.70276 72 MET B O 1
ATOM 1371 N N . LYS B 1 73 ? -16.49702 7.02401 9.44869 1.000 26.53814 73 LYS B N 1
ATOM 1372 C CA . LYS B 1 73 ? -16.89480 8.19195 8.68366 1.000 25.61660 73 LYS B CA 1
ATOM 1373 C C . LYS B 1 73 ? -16.30936 9.41852 9.35765 1.000 25.81373 73 LYS B C 1
ATOM 1374 O O . LYS B 1 73 ? -16.06723 9.41681 10.57139 1.000 23.47363 73 LYS B O 1
ATOM 1380 N N . VAL B 1 74 ? -16.02629 10.44630 8.55546 1.000 23.27944 74 VAL B N 1
ATOM 1381 C CA . VAL B 1 74 ? -15.53970 11.68759 9.13151 1.000 23.08756 74 VAL B CA 1
ATOM 1382 C C . VAL B 1 74 ? -16.55190 12.17280 10.15415 1.000 23.07562 74 VAL B C 1
ATOM 1383 O O . VAL B 1 74 ? -17.76231 12.19189 9.89800 1.000 22.96690 74 VAL B O 1
ATOM 1387 N N . GLY B 1 75 ? -16.06643 12.52540 11.33518 1.000 20.33829 75 GLY B N 1
ATOM 1388 C CA . GLY B 1 75 ? -16.92897 12.92309 12.42194 1.000 20.42766 75 GLY B CA 1
ATOM 1389 C C . GLY B 1 75 ? -17.15055 11.83368 13.43625 1.000 21.93757 75 GLY B C 1
ATOM 1390 O O . GLY B 1 75 ? -17.60452 12.12205 14.54847 1.000 21.56873 75 GLY B O 1
ATOM 1391 N N . GLU B 1 76 ? -16.81160 10.60094 13.08916 1.000 22.11644 76 GLU B N 1
ATOM 1392 C CA . GLU B 1 76 ? -17.03949 9.46099 13.95955 1.000 22.16647 76 GLU B CA 1
ATOM 1393 C C . GLU B 1 76 ? -15.94843 9.37693 15.01270 1.000 26.64234 76 GLU B C 1
ATOM 1394 O O . GLU B 1 76 ? -14.75313 9.52252 14.71002 1.000 25.70356 76 GLU B O 1
ATOM 1400 N N . LYS B 1 77 ? -16.36789 9.18693 16.25265 1.000 22.32899 77 LYS B N 1
ATOM 1401 C CA . LYS B 1 77 ? -15.48581 8.76189 17.32343 1.000 22.78598 77 LYS B CA 1
ATOM 1402 C C . LYS B 1 77 ? -15.72304 7.28467 17.58062 1.000 26.20108 77 LYS B C 1
ATOM 1403 O O . LYS B 1 77 ? -16.86417 6.81280 17.55804 1.000 24.41677 77 LYS B O 1
ATOM 1409 N N . ALA B 1 78 ? -14.64782 6.55884 17.83648 1.000 22.38174 78 ALA B N 1
ATOM 1410 C CA . ALA B 1 78 ? -14.76867 5.13606 18.07260 1.000 22.16178 78 ALA B CA 1
ATOM 1411 C C . ALA B 1 78 ? -13.64949 4.68033 18.98960 1.000 27.23924 78 ALA B C 1
ATOM 1412 O O . ALA B 1 78 ? -12.55219 5.24757 18.99808 1.000 25.29993 78 ALA B O 1
ATOM 1414 N N . THR B 1 79 ? -13.94036 3.65647 19.77515 1.000 27.75632 79 THR B N 1
ATOM 1415 C CA . THR B 1 79 ? -12.92034 2.99108 20.56823 1.000 27.70279 79 THR B CA 1
ATOM 1416 C C . THR B 1 79 ? -12.50791 1.72859 19.82516 1.000 27.93992 79 THR B C 1
ATOM 1417 O O . THR B 1 79 ? -13.35501 0.88707 19.50923 1.000 25.42608 79 THR B O 1
ATOM 1421 N N . LEU B 1 80 ? -11.21964 1.62787 19.51025 1.000 27.92858 80 LEU B N 1
ATOM 1422 C CA . LEU B 1 80 ? -10.65978 0.48046 18.80812 1.000 27.78742 80 LEU B CA 1
ATOM 1423 C C . LEU B 1 80 ? -9.94955 -0.40055 19.82335 1.000 27.85453 80 LEU B C 1
ATOM 1424 O O . LEU B 1 80 ? -8.98822 0.03716 20.46148 1.000 27.66413 80 LEU B O 1
ATOM 1429 N N . ASP B 1 81 ? -10.43812 -1.62193 19.98415 1.000 29.24836 81 ASP B N 1
ATOM 1430 C CA . ASP B 1 81 ? -9.80135 -2.64714 20.80314 1.000 28.57431 81 ASP B CA 1
ATOM 1431 C C . ASP B 1 81 ? -8.94518 -3.48074 19.85828 1.000 29.46006 81 ASP B C 1
ATOM 1432 O O . ASP B 1 81 ? -9.47729 -4.17147 18.98035 1.000 25.79586 81 ASP B O 1
ATOM 1437 N N . ILE B 1 82 ? -7.62160 -3.41126 20.02800 1.000 29.50720 82 ILE B N 1
ATOM 1438 C CA . ILE B 1 82 ? -6.67071 -3.94485 19.05504 1.000 28.97582 82 ILE B CA 1
ATOM 1439 C C . ILE B 1 82 ? -5.80226 -4.99858 19.72650 1.000 28.42281 82 ILE B C 1
ATOM 1440 O O . ILE B 1 82 ? -5.15601 -4.71894 20.74302 1.000 27.57192 82 ILE B O 1
ATOM 1445 N N . THR B 1 83 ? -5.77056 -6.19732 19.15070 1.000 29.61593 83 THR B N 1
ATOM 1446 C CA . THR B 1 83 ? -4.89548 -7.22962 19.68257 1.000 27.58036 83 THR B CA 1
ATOM 1447 C C . THR B 1 83 ? -3.45479 -6.95187 19.25910 1.000 28.36197 83 THR B C 1
ATOM 1448 O O . THR B 1 83 ? -3.18605 -6.18402 18.33226 1.000 26.36187 83 THR B O 1
ATOM 1452 N N . ALA B 1 84 ? -2.51933 -7.58155 19.96706 1.000 30.31223 84 ALA B N 1
ATOM 1453 C CA . ALA B 1 84 ? -1.11313 -7.45802 19.60558 1.000 24.48708 84 ALA B CA 1
ATOM 1454 C C . ALA B 1 84 ? -0.89863 -7.74905 18.12712 1.000 27.50048 84 ALA B C 1
ATOM 1455 O O . ALA B 1 84 ? -0.13709 -7.04550 17.45263 1.000 28.91718 84 ALA B O 1
ATOM 1457 N N . ASP B 1 85 ? -1.59534 -8.76228 17.60008 1.000 28.42068 85 ASP B N 1
ATOM 1458 C CA . ASP B 1 85 ? -1.45193 -9.14310 16.19656 1.000 28.36081 85 ASP B CA 1
ATOM 1459 C C . ASP B 1 85 ? -1.78834 -7.99865 15.25261 1.000 28.87219 85 ASP B C 1
ATOM 1460 O O . ASP B 1 85 ? -1.26651 -7.94975 14.13524 1.000 32.52260 85 ASP B O 1
ATOM 1465 N N . TYR B 1 86 ? -2.68287 -7.10167 15.66127 1.000 26.83148 86 TYR B N 1
ATOM 1466 C CA . TYR B 1 86 ? -3.06891 -5.94890 14.86315 1.000 29.66275 86 TYR B CA 1
ATOM 1467 C C . TYR B 1 86 ? -2.43810 -4.66901 15.37667 1.000 28.33599 86 TYR B C 1
ATOM 1468 O O . TYR B 1 86 ? -2.65861 -3.59860 14.80034 1.000 27.17360 86 TYR B O 1
ATOM 1477 N N . GLY B 1 87 ? -1.68300 -4.74609 16.45772 1.000 27.19820 87 GLY B N 1
ATOM 1478 C CA . GLY B 1 87 ? -0.93443 -3.60425 16.91607 1.000 26.47310 87 GLY B CA 1
ATOM 1479 C C . GLY B 1 87 ? 0.50962 -3.71261 16.48654 1.000 24.92988 87 GLY B C 1
ATOM 1480 O O . GLY B 1 87 ? 0.81793 -4.02999 15.33052 1.000 24.23389 87 GLY B O 1
ATOM 1481 N N . TYR B 1 88 ? 1.40900 -3.46890 17.42107 1.000 26.22726 88 TYR B N 1
ATOM 1482 C CA . TYR B 1 88 ? 2.83206 -3.51257 17.13014 1.000 28.91477 88 TYR B CA 1
ATOM 1483 C C . TYR B 1 88 ? 3.40842 -4.91873 17.23084 1.000 29.21208 88 TYR B C 1
ATOM 1484 O O . TYR B 1 88 ? 4.62100 -5.08395 17.10002 1.000 31.38452 88 TYR B O 1
ATOM 1493 N N . GLY B 1 89 ? 2.56512 -5.93105 17.43265 1.000 23.5730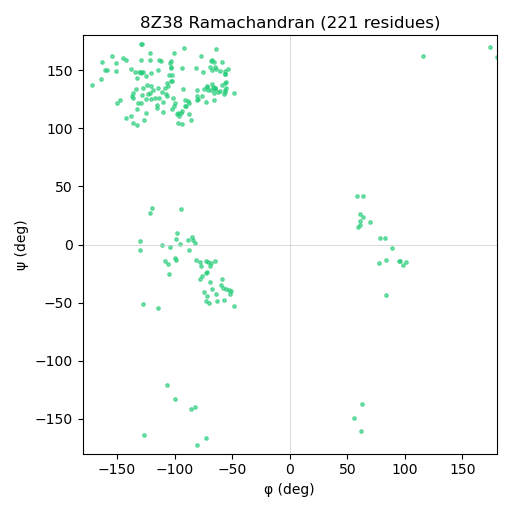0 89 GLY B N 1
ATOM 1494 C CA . GLY B 1 89 ? 3.02766 -7.30253 17.38565 1.000 28.54206 89 GLY B CA 1
ATOM 1495 C C . GLY B 1 89 ? 4.05124 -7.60184 18.45792 1.000 26.85372 89 GLY B C 1
ATOM 1496 O O . GLY B 1 89 ? 3.91975 -7.19417 19.61845 1.000 24.17728 89 GLY B O 1
ATOM 1497 N N . ALA B 1 90 ? 5.09370 -8.32416 18.06000 1.000 30.08702 90 ALA B N 1
ATOM 1498 C CA . ALA B 1 90 ? 6.14130 -8.76734 18.96899 1.000 29.48348 90 ALA B CA 1
ATOM 1499 C C . ALA B 1 90 ? 7.21207 -7.71023 19.23802 1.000 32.39161 90 ALA B C 1
ATOM 1500 O O . ALA B 1 90 ? 8.16771 -7.99641 19.97107 1.000 30.41241 90 ALA B O 1
ATOM 1502 N N . ARG B 1 91 ? 7.11088 -6.51362 18.67171 1.000 29.98257 91 ARG B N 1
ATOM 1503 C CA . ARG B 1 91 ? 8.06458 -5.47308 19.02911 1.000 28.76169 91 ARG B CA 1
ATOM 1504 C C . ARG B 1 91 ? 7.40032 -4.48638 19.97461 1.000 30.23694 91 ARG B C 1
ATOM 1505 O O . ARG B 1 91 ? 6.17673 -4.33655 19.98645 1.000 30.44864 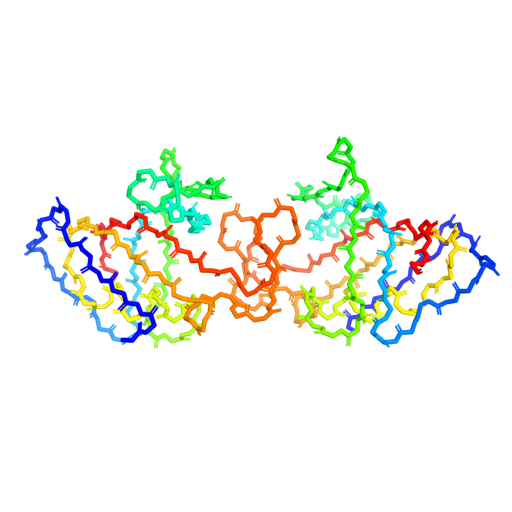91 ARG B O 1
ATOM 1513 N N . GLY B 1 92 ? 8.21859 -3.84726 20.80485 1.000 26.54353 92 GLY B N 1
ATOM 1514 C CA . GLY B 1 92 ? 7.72882 -2.83105 21.69719 1.000 31.43446 92 GLY B CA 1
ATOM 1515 C C . GLY B 1 92 ? 8.53678 -1.55433 21.59162 1.000 31.14127 92 GLY B C 1
ATOM 1516 O O . GLY B 1 92 ? 9.67476 -1.54095 21.12602 1.000 34.99711 92 GLY B O 1
ATOM 1517 N N . PHE B 1 93 ? 7.90770 -0.46325 22.01949 1.000 29.92318 93 PHE B N 1
ATOM 1518 C CA . PHE B 1 93 ? 8.60515 0.79925 22.19479 1.000 32.52982 93 PHE B CA 1
ATOM 1519 C C . PHE B 1 93 ? 8.95958 0.92307 23.66676 1.000 30.96961 93 PHE B C 1
ATOM 1520 O O . PHE B 1 93 ? 8.04754 1.06215 24.49929 1.000 29.05446 93 PHE B O 1
ATOM 1528 N N . PRO B 1 94 ? 10.24108 0.87175 24.03504 1.000 28.38820 94 PRO B N 1
ATOM 1529 C CA . PRO B 1 94 ? 10.61771 0.79299 25.45607 1.000 30.04812 94 PRO B CA 1
ATOM 1530 C C . PRO B 1 94 ? 10.04466 1.93131 26.28921 1.000 31.90367 94 PRO B C 1
ATOM 1531 O O . PRO B 1 94 ? 10.02793 3.09043 25.86805 1.000 30.09831 94 PRO B O 1
ATOM 1535 N N . GLY B 1 95 ? 9.57963 1.58044 27.49343 1.000 35.11838 95 GLY B N 1
ATOM 1536 C CA . GLY B 1 95 ? 8.93793 2.51625 28.39933 1.000 35.63218 95 GLY B CA 1
ATOM 1537 C C . GLY B 1 95 ? 7.50290 2.87326 28.06730 1.000 40.56654 95 GLY B C 1
ATOM 1538 O O . GLY B 1 95 ? 6.79856 3.41212 28.93182 1.000 44.08690 95 GLY B O 1
ATOM 1539 N N . ALA B 1 96 ? 7.03895 2.58631 26.85019 1.000 38.52925 96 ALA B N 1
ATOM 1540 C CA . ALA B 1 96 ? 5.68280 2.91099 26.42711 1.000 34.84045 96 ALA B CA 1
ATOM 1541 C C . ALA B 1 96 ? 4.83377 1.68008 26.14487 1.000 34.21738 96 ALA B C 1
ATOM 1542 O O . ALA B 1 96 ? 3.74017 1.53613 26.71582 1.000 33.15421 96 ALA B O 1
ATOM 1544 N N . ILE B 1 97 ? 5.30333 0.78632 25.27459 1.000 28.74701 97 ILE B N 1
ATOM 1545 C CA . ILE B 1 97 ? 4.50409 -0.34958 24.81644 1.000 31.18997 97 ILE B CA 1
ATOM 1546 C C . ILE B 1 97 ? 5.31601 -1.63845 24.88309 1.000 29.96529 97 ILE B C 1
ATOM 1547 O O . ILE B 1 97 ? 6.13295 -1.89095 23.99104 1.000 28.69033 97 ILE B O 1
ATOM 1552 N N . PRO B 1 98 ? 5.09699 -2.49997 25.87265 1.000 32.33635 98 PRO B N 1
ATOM 1553 C CA . PRO B 1 98 ? 5.79963 -3.79100 25.91058 1.000 28.45615 98 PRO B CA 1
ATOM 1554 C C . PRO B 1 98 ? 5.50962 -4.61509 24.66841 1.000 29.95335 98 PRO B C 1
ATOM 1555 O O . PRO B 1 98 ? 4.49052 -4.39999 23.99430 1.000 28.21482 98 PRO B O 1
ATOM 1559 N N . PRO B 1 99 ? 6.39076 -5.55881 24.32114 1.000 29.40864 99 PRO B N 1
ATOM 1560 C CA . PRO B 1 99 ? 6.08373 -6.49029 23.23126 1.000 29.75557 99 PRO B CA 1
ATOM 1561 C C . PRO B 1 99 ? 4.78552 -7.24233 23.48644 1.000 26.95771 99 PRO B C 1
ATOM 1562 O O . PRO B 1 99 ? 4.43214 -7.53915 24.62923 1.000 27.59791 99 PRO B O 1
ATOM 1566 N N . ASN B 1 100 ? 4.07343 -7.53743 22.39508 1.000 24.94601 100 ASN B N 1
ATOM 1567 C CA . ASN B 1 100 ? 2.82600 -8.31029 22.43465 1.000 28.61643 100 ASN B CA 1
ATOM 1568 C C . ASN B 1 100 ? 1.76796 -7.64870 23.31680 1.000 27.87884 100 ASN B C 1
ATOM 1569 O O . ASN B 1 100 ? 1.05984 -8.31796 24.07040 1.000 25.25919 100 ASN B O 1
ATOM 1574 N N . SER B 1 101 ? 1.65321 -6.32799 23.22375 1.000 23.46443 101 SER B N 1
ATOM 1575 C CA . SER B 1 101 ? 0.66546 -5.58421 23.99991 1.000 27.94063 101 SER B CA 1
ATOM 1576 C C . SER B 1 101 ? -0.62944 -5.44496 23.20571 1.000 24.12660 101 SER B C 1
ATOM 1577 O O . SER B 1 101 ? -0.61940 -4.92574 22.08454 1.000 27.73259 101 SER B O 1
ATOM 1580 N N . ASP B 1 102 ? -1.74203 -5.89020 23.78015 1.000 26.38930 102 ASP B N 1
ATOM 1581 C CA . ASP B 1 102 ? -3.02835 -5.45000 23.25668 1.000 27.95250 102 ASP B CA 1
ATOM 1582 C C . ASP B 1 102 ? -3.18388 -3.95686 23.52667 1.000 24.51920 102 ASP B C 1
ATOM 1583 O O . ASP B 1 102 ? -2.65038 -3.42823 24.50486 1.000 26.89059 102 ASP B O 1
ATOM 1588 N N . LEU B 1 103 ? -3.91441 -3.27353 22.64836 1.000 23.67344 103 LEU B N 1
ATOM 1589 C CA . LEU B 1 103 ? -4.04955 -1.82250 22.72077 1.000 26.80659 103 LEU B CA 1
ATOM 1590 C C . LEU B 1 103 ? -5.51433 -1.40377 22.61410 1.000 30.62526 103 LEU B C 1
ATOM 1591 O O . LEU B 1 103 ? -6.32528 -2.05308 21.93977 1.000 29.00612 103 LEU B O 1
ATOM 1596 N N . ILE B 1 104 ? -5.83609 -0.29994 23.28640 1.000 26.23692 104 ILE B N 1
ATOM 1597 C CA . ILE B 1 104 ? -7.11294 0.38920 23.15778 1.000 29.69256 104 ILE B CA 1
ATOM 1598 C C . ILE B 1 104 ? -6.83547 1.78070 22.61512 1.000 28.65443 104 ILE B C 1
ATOM 1599 O O . ILE B 1 104 ? -6.04741 2.52696 23.20542 1.000 25.82732 104 ILE B O 1
ATOM 1604 N N . PHE B 1 105 ? -7.49783 2.14292 21.51591 1.000 25.53587 105 PHE B N 1
ATOM 1605 C CA . PHE B 1 105 ? -7.41361 3.49716 20.97855 1.000 28.10451 105 PHE B CA 1
ATOM 1606 C C . PHE B 1 105 ? -8.78242 4.16537 20.97261 1.000 28.05609 105 PHE B C 1
ATOM 1607 O O . PHE B 1 105 ? -9.77456 3.55791 20.55518 1.000 25.80360 105 PHE B O 1
ATOM 1615 N N . ASP B 1 106 ? -8.82750 5.40604 21.45261 1.000 26.16634 106 ASP B N 1
ATOM 1616 C CA . ASP B 1 106 ? -9.91955 6.32543 21.15197 1.000 28.35855 106 ASP B CA 1
ATOM 1617 C C . ASP B 1 106 ? -9.52984 7.09698 19.91035 1.000 25.49553 106 ASP B C 1
ATOM 1618 O O . ASP B 1 106 ? -8.52414 7.80639 19.91650 1.000 26.97098 106 ASP B O 1
ATOM 1623 N N . VAL B 1 107 ? -10.31198 6.96346 18.86011 1.000 22.52688 107 VAL B N 1
ATOM 1624 C CA . VAL B 1 107 ? -9.97017 7.54779 17.57926 1.000 24.87348 107 VAL B CA 1
ATOM 1625 C C . VAL B 1 107 ? -11.12813 8.42644 17.12771 1.000 29.88117 107 VAL B C 1
ATOM 1626 O O . VAL B 1 107 ? -12.30295 8.13850 17.37887 1.000 23.91947 107 VAL B O 1
ATOM 1630 N N . TYR B 1 108 ? -10.78331 9.51794 16.46995 1.000 28.97877 108 TYR B N 1
ATOM 1631 C CA . TYR B 1 108 ? -11.76161 10.50447 16.04642 1.000 24.89287 108 TYR B CA 1
ATOM 1632 C C . TYR B 1 108 ? -11.35889 10.89620 14.63322 1.000 22.49153 108 TYR B C 1
ATOM 1633 O O . TYR B 1 108 ? -10.29775 11.48521 14.44469 1.000 24.09692 108 TYR B O 1
ATOM 1642 N N . LEU B 1 109 ? -12.15161 10.51116 13.63671 1.000 21.52864 109 LEU B N 1
ATOM 1643 C CA . LEU B 1 109 ? -11.80911 10.77043 12.24121 1.000 21.50979 109 LEU B CA 1
ATOM 1644 C C . LEU B 1 109 ? -12.33899 12.14526 11.85136 1.000 24.79240 109 LEU B C 1
ATOM 1645 O O . LEU B 1 109 ? -13.55742 12.35097 11.78639 1.000 21.82314 109 LEU B O 1
ATOM 1650 N N . LYS B 1 110 ? -11.42886 13.08425 11.60121 1.000 22.31576 110 LYS B N 1
ATOM 1651 C CA . LYS B 1 110 ? -11.80712 14.47487 11.39672 1.000 24.66928 110 LYS B CA 1
ATOM 1652 C C . LYS B 1 110 ? -11.60500 14.95066 9.96990 1.000 24.57211 110 LYS B C 1
ATOM 1653 O O . LYS B 1 110 ? -11.91540 16.11090 9.66859 1.000 26.23253 110 LYS B O 1
ATOM 1659 N N . GLY B 1 111 ? -11.11103 14.10391 9.08287 1.000 20.80244 111 GLY B N 1
ATOM 1660 C CA . GLY B 1 111 ? -10.98998 14.51725 7.70168 1.000 25.44816 111 GLY B CA 1
ATOM 1661 C C . GLY B 1 111 ? -10.39960 13.42196 6.83966 1.000 28.11301 111 GLY B C 1
ATOM 1662 O O . GLY B 1 111 ? -9.77410 12.47397 7.33088 1.000 23.24240 111 GLY B O 1
ATOM 1663 N N . ILE B 1 112 ? -10.62625 13.57252 5.53716 1.000 28.73764 112 ILE B N 1
ATOM 1664 C CA . ILE B 1 112 ? -9.92018 12.84650 4.49307 1.000 30.67681 112 ILE B CA 1
ATOM 1665 C C . ILE B 1 112 ? -9.40332 13.87950 3.50039 1.000 38.28030 112 ILE B C 1
ATOM 1666 O O . ILE B 1 112 ? -10.17198 14.73809 3.04916 1.000 35.02895 112 ILE B O 1
ATOM 1671 N N . LYS B 1 113 ? -8.10790 13.81324 3.17319 1.000 35.55384 113 LYS B N 1
ATOM 1672 C CA . LYS B 1 113 ? -7.53893 14.70152 2.14811 1.000 40.22142 113 LYS B CA 1
ATOM 1673 C C . LYS B 1 113 ? -7.94982 14.22308 0.76217 1.000 44.60280 113 LYS B C 1
ATOM 1674 O O . LYS B 1 113 ? -8.36540 15.01815 -0.08512 1.000 54.40173 113 LYS B O 1
#

Secondary structure (DSSP, 8-state):
-EEEEEEE---SPPP-TTPEEEEEEEEEEE-TTSGGGEEEEEEE-TTT--EEEESSSSSS-HHHHHHHHTS-TT-EEEEEE-GGGTTTTT-BTTTB-TT--EEEEEEEEEE-/--EEEEEEE---S----TT-EEEEEEEEEEE-TTSGGGEEEEEEE-TTSPPEEEESSSSSS-HHHHHHHHT--TT-EEEEEE-GGGTTTT--BTTTB-TT--EEEEEEEEEE-

Radius of gyration: 18.98 Å; Cα contacts (8 Å, |Δi|>4): 613; chains: 2; bounding box: 57×35×36 Å

InterPro domains:
  IPR001179 FKBP-type peptidyl-prolyl cis-trans isomerase domain [PF00254] (15-110)
  IPR001179 FKBP-type peptidyl-prolyl cis-trans isomerase domain [PS50059] (19-113)
  IPR046357 Peptidyl-prolyl cis-trans isomerase domain superfamily [G3DSA:3.10.50.40] (1-113)
  IPR050689 FKBP-type Peptidyl-prolyl cis-trans Isomerase [PTHR10516] (2-109)

=== Feature glossary ===
The record interleaves many kinds of information about one protein. Here is each kind framed as the question it answers.

Q: What does the local fold look like, residue by residue?
A: The Foldseek 3Di string encodes local tertiary geometry as a 20-letter alphabet — one character per residue — derived from the relative positions of nearby Cα atoms. Unlike the amino-acid sequence, 3Di is a direct function of the 3D structure, so two proteins with the same fold have similar 3Di strings even at low sequence identity.

Q: Which residues are in helices, strands, or loops?
A: The SS8 string is DSSP's per-residue secondary-structure call. α-helix (H) means an i→i+4 H-bond ladder; β-strand (E) means the residue participates in a β-sheet; 3₁₀ (G) and π (I) are tighter and wider helices; T/S are turns/bends; '-' is loop.

Q: How big and how compact is the whole molecule?
A: Radius of gyration (Rg) is the root-mean-square distance of Cα atoms from their centroid — a single number for overall size and compactness. A globular domain of N residues has Rg ≈ 2.2·N^0.38 Å; an extended or disordered chain has a much larger Rg. The Cα contact count is the number of residue pairs whose Cα atoms are within 8 Å and are more than four positions apart in sequence — a standard proxy for tertiary packing density. The bounding box is the smallest axis-aligned box enclosing all Cα atoms.

Q: Where is each backbone atom in 3D?
A: Structure coordinates are given as an mmCIF _atom_site loop: one row per atom with element, residue name, chain id, sequence number, and x/y/z position in Å. Only the four main-chain atoms per residue are included here; side chains are omitted to keep the record compact.

Q: What is the amino-acid chain?
A: Primary structure: the covalent order of the twenty standard amino acids along the backbone. Two proteins with the same sequence will (almost always) fold to the same structure; two with 30% identity often share a fold but not the details.

Q: What if only a Cα trace is available?
A: Three-state secondary structure (P-SEA) collapses the eight DSSP classes into helix (a), strand (b), and coil (c). P-SEA assigns these from Cα geometry alone — distances and angles — without requiring backbone oxygens, so it works on any Cα trace.

Q: What family and function is it annotated with?
A: Database cross-references. InterPro integrates a dozen domain/family signature databases into unified entries with residue-range hits. GO terms attach function/process/location labels with evidence codes. CATH codes position the fold in a four-level structural taxonomy. Organism is the NCBI-taxonomy species name.

Q: How confident is the AlphaFold model at each residue?
A: pLDDT is the predicted lDDT-Cα score: AlphaFold's confidence that the local environment of each residue (all inter-atomic distances within 15 Å) is correctly placed. It is a per-residue number between 0 and 100, with higher meaning more reliable.

Q: How mobile is each atom in the crystal?
A: B-factor (Debye–Waller factor) reflects atomic displacement in the crystal lattice. It is an experimental observable (units Å²), not a prediction; low values mean the atom is pinned down, high values mean it moves or is heterogeneous across the crystal.

Q: Which residues are buried vs exposed?
A: SASA measures how much of the protein is reachable by solvent. It is computed by rolling a water-sized probe over the atomic surface and summing the exposed area (Å²). Per-residue SASA distinguishes core (buried, low SASA) from surface (exposed, high SASA) residues; total SASA is a whole-molecule size measure.

Q: What do the diagnostic plots show?
A: Plot images: a contact map (which residues are close in 3D, as an N×N binary image), a Ramachandran scatter (backbone torsion angles, revealing secondary-structure composition at a glance), and — for AlphaFold structures — a PAE heatmap (pairwise prediction confidence).

Q: What known structures does this most resemble?
A: The Foldseek neighbor list gives the closest experimentally determined structures in the PDB, ranked by structural alignment. TM-score near 1 means near-identical fold; near 0.3 means only rough topology match. This is how one finds what a novel AlphaFold prediction most resembles in the solved-structure universe.

Q: Are the domains correctly placed relative to each other?
A: Predicted aligned error is AlphaFold's pairwise confidence. Unlike pLDDT (per-residue), PAE is per-residue-pair and captures whether two parts of the structure are correctly placed relative to each other. Units are ångströms of expected positional error.

Q: What do the rendered images show?
A: Structure images are PyMOL renders from six orthogonal camera directions. Cartoon representation draws helices as coils and strands as arrows; sticks shows the backbone as bonds; surface shows the solvent-excluded envelope. Rainbow coloring maps sequence position to hue (blue→red, N→C); chain coloring assigns a distinct color per polypeptide.

Q: What are the backbone torsion angles?
A: φ (phi) and ψ (psi) are the two rotatable backbone dihedrals per residue: φ is the C(i-1)–N–Cα–C torsion, ψ is the N–Cα–C–N(i+1) torsion, both in degrees on (−180°, 180°]. α-helical residues cluster near (−60°, −45°); β-strand residues near (−120°, +130°). A Ramachandran plot is simply a scatter of (φ, ψ) for every residue.